Protein AF-A0A382T9I2-F1 (afdb_monomer_lite)

Structure (mmCIF, N/CA/C/O backbone):
data_AF-A0A382T9I2-F1
#
_entry.id   AF-A0A382T9I2-F1
#
loop_
_atom_site.group_PDB
_atom_site.id
_atom_site.type_symbol
_atom_site.label_atom_id
_atom_site.label_alt_id
_atom_site.label_comp_id
_atom_site.label_asym_id
_atom_site.label_entity_id
_atom_site.label_seq_id
_atom_site.pdbx_PDB_ins_code
_atom_site.Cartn_x
_atom_site.Cartn_y
_atom_site.Cartn_z
_atom_site.occupancy
_atom_site.B_iso_or_equiv
_atom_site.auth_seq_id
_atom_site.auth_comp_id
_atom_site.auth_asym_id
_atom_site.auth_atom_id
_atom_site.pdbx_PDB_model_num
ATOM 1 N N . LEU A 1 1 ? 2.209 15.299 6.170 1.00 64.44 1 LEU A N 1
ATOM 2 C CA . LEU A 1 1 ? 3.623 15.073 6.552 1.00 64.44 1 LEU A CA 1
ATOM 3 C C . LEU A 1 1 ? 4.087 13.671 6.200 1.00 64.44 1 LEU A C 1
ATOM 5 O O . LEU A 1 1 ? 4.893 13.567 5.295 1.00 64.44 1 LEU A O 1
ATOM 9 N N . LEU A 1 2 ? 3.542 12.613 6.813 1.00 75.31 2 LEU A N 1
ATOM 10 C CA . LEU A 1 2 ? 3.974 11.236 6.525 1.00 75.31 2 LEU A CA 1
ATOM 11 C C . LEU A 1 2 ? 3.851 10.853 5.037 1.00 75.31 2 LEU A C 1
ATOM 13 O O . LEU A 1 2 ? 4.820 10.385 4.466 1.00 75.31 2 LEU A O 1
ATOM 17 N N . ILE A 1 3 ? 2.720 11.135 4.377 1.00 75.12 3 ILE A N 1
ATOM 18 C CA . ILE A 1 3 ? 2.551 10.840 2.935 1.00 75.12 3 ILE A CA 1
ATOM 19 C C . ILE A 1 3 ? 3.600 11.571 2.080 1.00 75.12 3 ILE A C 1
ATOM 21 O O . ILE A 1 3 ? 4.273 10.955 1.265 1.00 75.12 3 ILE A O 1
ATOM 25 N N . ILE A 1 4 ? 3.781 12.873 2.326 1.00 71.69 4 ILE A N 1
ATOM 26 C CA . ILE A 1 4 ? 4.745 13.724 1.606 1.00 71.69 4 ILE A CA 1
ATOM 27 C C . ILE A 1 4 ? 6.184 13.247 1.842 1.00 71.69 4 ILE A C 1
ATOM 29 O O . ILE A 1 4 ? 7.013 13.315 0.943 1.00 71.69 4 ILE A O 1
ATOM 33 N N . GLY A 1 5 ? 6.476 12.760 3.052 1.00 70.31 5 GLY A N 1
ATOM 34 C CA . GLY A 1 5 ? 7.813 12.335 3.438 1.00 70.31 5 GLY A CA 1
ATOM 35 C C . GLY A 1 5 ? 8.167 10.888 3.076 1.00 70.31 5 GLY A C 1
ATOM 36 O O . GLY A 1 5 ? 9.260 10.414 3.387 1.00 70.31 5 GLY A O 1
ATOM 37 N N . SER A 1 6 ? 7.238 10.157 2.464 1.00 74.75 6 SER A N 1
ATOM 38 C CA . SER A 1 6 ? 7.445 8.768 2.076 1.00 74.75 6 SER A CA 1
ATOM 39 C C . SER A 1 6 ? 8.366 8.669 0.872 1.00 74.75 6 SER A C 1
ATOM 41 O O . SER A 1 6 ? 8.123 9.294 -0.161 1.00 74.75 6 SER A O 1
ATOM 43 N N . TYR A 1 7 ? 9.382 7.811 0.972 1.00 74.94 7 TYR A N 1
ATOM 44 C CA . TYR A 1 7 ? 10.222 7.488 -0.175 1.00 74.94 7 TYR A CA 1
ATOM 45 C C . TYR A 1 7 ? 9.395 6.854 -1.289 1.00 74.94 7 TYR A C 1
ATOM 47 O O . TYR A 1 7 ? 9.501 7.260 -2.440 1.00 74.94 7 TYR A O 1
ATOM 55 N N . HIS A 1 8 ? 8.565 5.871 -0.945 1.00 72.44 8 HIS A N 1
ATOM 56 C CA . HIS A 1 8 ? 7.824 5.107 -1.936 1.00 72.44 8 HIS A CA 1
ATOM 57 C C . HIS A 1 8 ? 6.754 5.927 -2.630 1.00 72.44 8 HIS A C 1
ATOM 59 O O . HIS A 1 8 ? 6.651 5.834 -3.849 1.00 72.44 8 HIS A O 1
ATOM 65 N N . HIS A 1 9 ? 6.027 6.758 -1.885 1.00 71.56 9 HIS A N 1
ATOM 66 C CA . HIS A 1 9 ? 5.025 7.626 -2.488 1.00 71.56 9 HIS A CA 1
ATOM 67 C C . HIS A 1 9 ? 5.678 8.558 -3.511 1.00 71.56 9 HIS A C 1
ATOM 69 O O . HIS A 1 9 ? 5.205 8.676 -4.632 1.00 71.56 9 HIS A O 1
ATOM 75 N N . LEU A 1 10 ? 6.809 9.172 -3.156 1.00 72.75 10 LEU A N 1
ATOM 76 C CA . LEU A 1 10 ? 7.435 10.182 -3.997 1.00 72.75 10 LEU A CA 1
ATOM 77 C C . LEU A 1 10 ? 8.228 9.578 -5.166 1.00 72.75 10 LEU A C 1
ATOM 79 O O . LEU A 1 10 ? 8.073 10.026 -6.296 1.00 72.75 10 LEU A O 1
ATOM 83 N N . HIS A 1 11 ? 9.009 8.524 -4.926 1.00 73.31 11 HIS A N 1
ATOM 84 C CA . HIS A 1 11 ? 9.768 7.827 -5.968 1.00 73.31 11 HIS A CA 1
ATOM 85 C C . HIS A 1 11 ? 8.843 7.169 -6.995 1.00 73.31 11 HIS A C 1
ATOM 87 O O . HIS A 1 11 ? 8.969 7.388 -8.195 1.00 73.31 11 HIS A O 1
ATOM 93 N N . TRP A 1 12 ? 7.866 6.382 -6.540 1.00 71.44 12 TRP A N 1
ATOM 94 C CA . TRP A 1 12 ? 7.012 5.638 -7.461 1.00 71.44 12 TRP A CA 1
ATOM 95 C C . TRP A 1 12 ? 5.929 6.498 -8.117 1.00 71.44 12 TRP A C 1
ATOM 97 O O . TRP A 1 12 ? 5.450 6.134 -9.193 1.00 71.44 12 TRP A O 1
ATOM 107 N N . ALA A 1 13 ? 5.555 7.639 -7.525 1.00 68.94 13 ALA A N 1
ATOM 108 C CA . ALA A 1 13 ? 4.744 8.635 -8.225 1.00 68.94 13 ALA A CA 1
ATOM 109 C C . ALA A 1 13 ? 5.510 9.281 -9.390 1.00 68.94 13 ALA A C 1
ATOM 111 O O . ALA A 1 13 ? 4.899 9.584 -10.412 1.00 68.94 13 ALA A O 1
ATOM 112 N N . GLN A 1 14 ? 6.830 9.458 -9.264 1.00 71.06 14 GLN A N 1
ATOM 113 C CA . GLN A 1 14 ? 7.675 10.035 -10.315 1.00 71.06 14 GLN A CA 1
ATOM 114 C C . GLN A 1 14 ? 7.962 9.059 -11.462 1.00 71.06 14 GLN A C 1
ATOM 116 O O . GLN A 1 14 ? 8.052 9.488 -12.608 1.00 71.06 14 GLN A O 1
ATOM 121 N N . ASP A 1 15 ? 8.028 7.754 -11.188 1.00 67.50 15 ASP A N 1
ATOM 122 C CA . ASP A 1 15 ? 8.333 6.736 -12.206 1.00 67.50 15 ASP A CA 1
ATOM 123 C C . ASP A 1 15 ? 7.220 6.528 -13.254 1.00 67.50 15 ASP A C 1
ATOM 125 O O . ASP A 1 15 ? 7.408 5.770 -14.204 1.00 67.50 15 ASP A O 1
ATOM 129 N N . GLY A 1 16 ? 6.040 7.143 -13.097 1.00 60.84 16 GLY A N 1
ATOM 130 C CA . GLY A 1 16 ? 4.956 7.085 -14.093 1.00 60.84 16 GLY A CA 1
ATOM 131 C C . GLY A 1 16 ? 4.315 5.702 -14.286 1.00 60.84 16 GLY A C 1
ATOM 132 O O . GLY A 1 16 ? 3.491 5.518 -15.175 1.00 60.84 16 GLY A O 1
ATOM 133 N N . ARG A 1 17 ? 4.644 4.717 -13.440 1.00 68.81 17 ARG A N 1
ATOM 134 C CA . ARG A 1 17 ? 4.214 3.307 -13.566 1.00 68.81 17 ARG A CA 1
ATOM 135 C C . ARG A 1 17 ? 2.888 2.975 -12.860 1.00 68.81 17 ARG A C 1
ATOM 137 O O . ARG A 1 17 ? 2.647 1.827 -12.509 1.00 68.81 17 ARG A O 1
ATOM 144 N N . GLY A 1 18 ? 2.039 3.971 -12.591 1.00 74.00 18 GLY A N 1
ATOM 145 C CA . GLY A 1 18 ? 0.698 3.754 -12.018 1.00 74.00 18 GLY A CA 1
ATOM 146 C C . GLY A 1 18 ? 0.647 3.396 -10.521 1.00 74.00 18 GLY A C 1
ATOM 147 O O . GLY A 1 18 ? -0.413 3.047 -9.998 1.00 74.00 18 GLY A O 1
ATOM 148 N N . TYR A 1 19 ? 1.758 3.505 -9.790 1.00 79.19 19 TYR A N 1
ATOM 149 C CA . TYR A 1 19 ? 1.808 3.172 -8.360 1.00 79.19 19 TYR A CA 1
ATOM 150 C C . TYR A 1 19 ? 1.050 4.167 -7.469 1.00 79.19 19 TYR A C 1
ATOM 152 O O . TYR A 1 19 ? 0.312 3.744 -6.584 1.00 79.19 19 TYR A O 1
ATOM 160 N N . GLY A 1 20 ? 1.138 5.474 -7.742 1.00 81.56 20 GLY A N 1
ATOM 161 C CA . GLY A 1 20 ? 0.317 6.468 -7.034 1.00 81.56 20 GLY A CA 1
ATOM 162 C C . GLY A 1 20 ? -1.185 6.246 -7.261 1.00 81.56 20 GLY A C 1
ATOM 163 O O . GLY A 1 20 ? -1.990 6.357 -6.336 1.00 81.56 20 GLY A O 1
ATOM 164 N N . LEU A 1 21 ? -1.558 5.828 -8.476 1.00 86.31 21 LEU A N 1
ATOM 165 C CA . LEU A 1 21 ? -2.928 5.425 -8.791 1.00 86.31 21 LEU A CA 1
ATOM 166 C C . LEU A 1 21 ? -3.330 4.158 -8.017 1.00 86.31 21 LEU A C 1
ATOM 168 O O . LEU A 1 21 ? -4.441 4.087 -7.507 1.00 86.31 21 LEU A O 1
ATOM 172 N N . THR A 1 22 ? -2.421 3.195 -7.852 1.00 89.88 22 THR A N 1
ATOM 173 C CA . THR A 1 22 ? -2.652 1.988 -7.038 1.00 89.88 22 THR A CA 1
ATOM 174 C C . THR A 1 22 ? -2.969 2.334 -5.579 1.00 89.88 22 THR A C 1
ATOM 176 O O . THR A 1 22 ? -3.932 1.809 -5.022 1.00 89.88 22 THR A O 1
ATOM 179 N N . GLU A 1 23 ? -2.225 3.251 -4.957 1.00 89.88 23 GLU A N 1
ATOM 180 C CA . GLU A 1 23 ? -2.514 3.707 -3.588 1.00 89.88 23 GLU A CA 1
ATOM 181 C C . GLU A 1 23 ? -3.899 4.368 -3.479 1.00 89.88 23 GLU A C 1
ATOM 183 O O . GLU A 1 23 ? -4.676 4.057 -2.569 1.00 89.88 23 GLU A O 1
ATOM 188 N N . LEU A 1 24 ? -4.237 5.244 -4.433 1.00 91.44 24 LEU A N 1
ATOM 189 C CA . LEU A 1 24 ? -5.536 5.916 -4.492 1.00 91.44 24 LEU A CA 1
ATOM 190 C C . LEU A 1 24 ? -6.685 4.917 -4.664 1.00 91.44 24 LEU A C 1
ATOM 192 O O . LEU A 1 24 ? -7.695 5.007 -3.963 1.00 91.44 24 LEU A O 1
ATOM 196 N N . LEU A 1 25 ? -6.549 3.962 -5.582 1.00 93.50 25 LEU A N 1
ATOM 197 C CA . LEU A 1 25 ? -7.582 2.966 -5.851 1.00 93.50 25 LEU A CA 1
ATOM 198 C C . LEU A 1 25 ? -7.751 1.991 -4.677 1.00 93.50 25 LEU A C 1
ATOM 200 O O . LEU A 1 25 ? -8.878 1.590 -4.388 1.00 93.50 25 LEU A O 1
ATOM 204 N N . ALA A 1 26 ? -6.680 1.668 -3.942 1.00 93.56 26 ALA A N 1
ATOM 205 C CA . ALA A 1 26 ? -6.755 0.868 -2.719 1.00 93.56 26 ALA A CA 1
ATOM 206 C C . ALA A 1 26 ? -7.558 1.585 -1.624 1.00 93.56 26 ALA A C 1
ATOM 208 O O . ALA A 1 26 ? -8.493 1.010 -1.057 1.00 93.56 26 ALA A O 1
ATOM 209 N N . LEU A 1 27 ? -7.270 2.870 -1.381 1.00 93.88 27 LEU A N 1
ATOM 210 C CA . LEU A 1 27 ? -8.063 3.713 -0.479 1.00 93.88 27 LEU A CA 1
ATOM 211 C C . LEU A 1 27 ? -9.524 3.816 -0.931 1.00 93.88 27 LEU A C 1
ATOM 213 O O . LEU A 1 27 ? -10.437 3.684 -0.116 1.00 93.88 27 LEU A O 1
ATOM 217 N N . THR A 1 28 ? -9.747 4.001 -2.232 1.00 94.56 28 THR A N 1
ATOM 218 C CA . THR A 1 28 ? -11.085 4.111 -2.830 1.00 94.56 28 THR A CA 1
ATOM 219 C C . THR A 1 28 ? -11.868 2.803 -2.712 1.00 94.56 28 THR A C 1
ATOM 221 O O . THR A 1 28 ? -13.064 2.836 -2.437 1.00 94.56 28 THR A O 1
ATOM 224 N N . SER A 1 29 ? -11.204 1.650 -2.813 1.00 92.88 29 SER A N 1
ATOM 225 C CA . SER A 1 29 ? -11.829 0.335 -2.611 1.00 92.88 29 SER A CA 1
ATOM 226 C C . SER A 1 29 ? -12.329 0.177 -1.177 1.00 92.88 29 SER A C 1
ATOM 228 O O . SER A 1 29 ? -13.467 -0.235 -0.946 1.00 92.88 29 SER A O 1
ATOM 230 N N . VAL A 1 30 ? -11.517 0.580 -0.194 1.00 93.44 30 VAL A N 1
ATOM 231 C CA . VAL A 1 30 ? -11.924 0.573 1.220 1.00 93.44 30 VAL A CA 1
ATOM 232 C C . VAL A 1 30 ? -13.019 1.604 1.496 1.00 93.44 30 VAL A C 1
ATOM 234 O O . VAL A 1 30 ? -13.941 1.306 2.251 1.00 93.44 30 VAL A O 1
ATOM 237 N N . LEU A 1 31 ? -12.997 2.768 0.842 1.00 92.81 31 LEU A N 1
ATOM 238 C CA . LEU A 1 31 ? -14.103 3.729 0.882 1.00 92.81 31 LEU A CA 1
ATOM 239 C C . LEU A 1 31 ? -15.397 3.143 0.289 1.00 92.81 31 LEU A C 1
ATOM 241 O O . LEU A 1 31 ? -16.481 3.350 0.829 1.00 92.81 31 LEU A O 1
ATOM 245 N N . GLY A 1 32 ? -15.300 2.382 -0.801 1.00 89.62 32 GLY A N 1
ATOM 246 C CA . GLY A 1 32 ? -16.429 1.652 -1.374 1.00 89.62 32 GLY A CA 1
ATOM 247 C C . GLY A 1 32 ? -17.050 0.699 -0.354 1.00 89.62 32 GLY A C 1
ATOM 248 O O . GLY A 1 32 ? -18.264 0.713 -0.160 1.00 89.62 32 GLY A O 1
ATOM 249 N N . ILE A 1 33 ? -16.214 -0.048 0.376 1.00 89.38 33 ILE A N 1
ATOM 250 C CA . ILE A 1 33 ? -16.645 -0.938 1.465 1.00 89.38 33 ILE A CA 1
ATOM 251 C C . ILE A 1 33 ? -17.320 -0.159 2.595 1.00 89.38 33 ILE A C 1
ATOM 253 O O . ILE A 1 33 ? -18.388 -0.560 3.056 1.00 89.38 33 ILE A O 1
ATOM 257 N N . THR A 1 34 ? -16.737 0.950 3.055 1.00 88.69 34 THR A N 1
ATOM 258 C CA . THR A 1 34 ? -17.340 1.724 4.149 1.00 88.69 34 THR A CA 1
ATOM 259 C C . THR A 1 34 ? -18.690 2.304 3.742 1.00 88.69 34 THR A C 1
ATOM 261 O O . THR A 1 34 ? -19.638 2.187 4.510 1.00 88.69 34 THR A O 1
ATOM 264 N N . LEU A 1 35 ? -18.832 2.825 2.520 1.00 88.25 35 LEU A N 1
ATOM 265 C CA . LEU A 1 35 ? -20.115 3.294 1.976 1.00 88.25 35 LEU A CA 1
ATOM 266 C C . LEU A 1 35 ? -21.144 2.169 1.822 1.00 88.25 35 LEU A C 1
ATOM 268 O O . LEU A 1 35 ? -22.344 2.383 2.011 1.00 88.25 35 LEU A O 1
ATOM 272 N N . LEU A 1 36 ? -20.676 0.974 1.469 1.00 85.00 36 LEU A N 1
ATOM 273 C CA . LEU A 1 36 ? -21.505 -0.213 1.321 1.00 85.00 36 LEU A CA 1
ATOM 274 C C . LEU A 1 36 ? -22.067 -0.680 2.673 1.00 85.00 36 LEU A C 1
ATOM 276 O O . L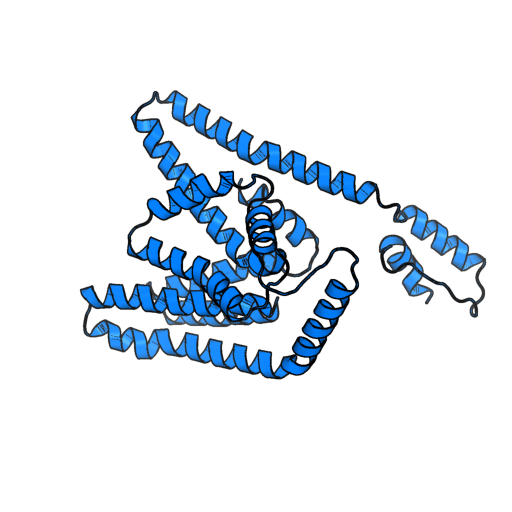EU A 1 36 ? -23.212 -1.128 2.737 1.00 85.00 36 LEU A O 1
ATOM 280 N N . LEU A 1 37 ? -21.301 -0.495 3.751 1.00 81.50 37 LEU A N 1
ATOM 281 C CA . LEU A 1 37 ? -21.732 -0.740 5.129 1.00 81.50 37 LEU A CA 1
ATOM 282 C C . LEU A 1 37 ? -22.558 0.427 5.717 1.00 81.50 37 LEU A C 1
ATOM 284 O O . LEU A 1 37 ? -23.471 0.185 6.503 1.00 81.50 37 LEU A O 1
ATOM 288 N N . ASP A 1 38 ? -22.308 1.675 5.309 1.00 80.19 38 ASP A N 1
ATOM 289 C CA . ASP A 1 38 ? -22.936 2.897 5.846 1.00 80.19 38 ASP A CA 1
ATOM 290 C C . ASP A 1 38 ? -24.220 3.311 5.096 1.00 80.19 38 ASP A C 1
ATOM 292 O O . ASP A 1 38 ? -24.385 4.440 4.627 1.00 80.19 38 ASP A O 1
ATOM 296 N N . LYS A 1 39 ? -25.143 2.357 4.916 1.00 73.06 39 LYS A N 1
ATOM 297 C CA . LYS A 1 39 ? -26.494 2.558 4.340 1.00 73.06 39 LYS A CA 1
ATOM 298 C C . LYS A 1 39 ? -26.548 3.223 2.945 1.00 73.06 39 LYS A C 1
ATOM 300 O O . LYS A 1 39 ? -27.641 3.538 2.472 1.00 73.06 39 LYS A O 1
ATOM 305 N N . LYS A 1 40 ? -25.425 3.350 2.221 1.00 80.75 40 LYS A N 1
ATOM 306 C CA . LYS A 1 40 ? -25.336 3.834 0.823 1.00 80.75 40 LYS A CA 1
ATOM 307 C C . LYS A 1 40 ? -24.844 2.731 -0.135 1.00 80.75 40 LYS A C 1
ATOM 309 O O . LYS A 1 40 ? -23.891 2.939 -0.890 1.00 80.75 40 LYS A O 1
ATOM 314 N N . PRO A 1 41 ? -25.524 1.570 -0.173 1.00 79.38 41 PRO A N 1
ATOM 315 C CA . PRO A 1 41 ? -25.018 0.351 -0.800 1.00 79.38 41 PRO A CA 1
ATOM 316 C C . PRO A 1 41 ? -24.773 0.487 -2.302 1.00 79.38 41 PRO A C 1
ATOM 318 O O . PRO A 1 41 ? -23.752 0.023 -2.782 1.00 79.38 41 PRO A O 1
ATOM 321 N N . ASN A 1 42 ? -25.651 1.172 -3.042 1.00 84.88 42 ASN A N 1
ATOM 322 C CA . ASN A 1 42 ? -25.509 1.290 -4.498 1.00 84.88 42 ASN A CA 1
ATOM 323 C C . ASN A 1 42 ? -24.279 2.129 -4.884 1.00 84.88 42 ASN A C 1
ATOM 325 O O . ASN A 1 42 ? -23.548 1.773 -5.803 1.00 84.88 42 ASN A O 1
ATOM 329 N N . LYS A 1 43 ? -24.022 3.225 -4.154 1.00 88.19 43 LYS A N 1
ATOM 330 C CA . LYS A 1 43 ? -22.828 4.056 -4.367 1.00 88.19 43 LYS A CA 1
ATOM 331 C C . LYS A 1 43 ? -21.567 3.300 -3.954 1.00 88.19 43 LYS A C 1
ATOM 333 O O . LYS A 1 43 ? -20.610 3.274 -4.716 1.00 88.19 43 LYS A O 1
ATOM 338 N N . GLY A 1 44 ? -21.593 2.649 -2.788 1.00 89.50 44 GLY A N 1
ATOM 339 C CA . GLY A 1 44 ? -20.475 1.836 -2.306 1.00 89.50 44 GLY A CA 1
ATOM 340 C C . GLY A 1 44 ? -20.125 0.685 -3.250 1.00 89.50 44 GLY A C 1
ATOM 341 O O . GLY A 1 44 ? -18.953 0.477 -3.542 1.00 89.50 44 GLY A O 1
ATOM 342 N N . ALA A 1 45 ? -21.136 0.005 -3.800 1.00 90.12 45 ALA A N 1
ATOM 343 C CA . ALA A 1 45 ? -20.978 -1.064 -4.780 1.00 90.12 45 ALA A CA 1
ATOM 344 C C . ALA A 1 45 ? -20.260 -0.584 -6.043 1.00 90.12 45 ALA A C 1
ATOM 346 O O . ALA A 1 45 ? -19.258 -1.176 -6.428 1.00 90.12 45 ALA A O 1
ATOM 347 N N . LEU A 1 46 ? -20.738 0.504 -6.658 1.00 92.50 46 LEU A N 1
ATOM 348 C CA . LEU A 1 46 ? -20.112 1.067 -7.857 1.00 92.50 46 LEU A CA 1
ATOM 349 C C . LEU A 1 46 ? -18.664 1.471 -7.581 1.00 92.50 46 LEU A C 1
ATOM 351 O O . LEU A 1 46 ? -17.767 1.073 -8.318 1.00 92.50 46 LEU A O 1
ATOM 355 N N . VAL A 1 47 ? -18.430 2.203 -6.488 1.00 94.31 47 VAL A N 1
ATOM 356 C CA . VAL A 1 47 ? -17.082 2.624 -6.090 1.00 94.31 47 VAL A CA 1
ATOM 357 C C . VAL A 1 47 ? -16.170 1.409 -5.914 1.00 94.31 47 VAL A C 1
ATOM 359 O O . VAL A 1 47 ? -15.071 1.408 -6.459 1.00 94.31 47 VAL A O 1
ATOM 362 N N . LEU A 1 48 ? -16.627 0.361 -5.221 1.00 94.00 48 LEU A N 1
ATOM 363 C CA . LEU A 1 48 ? -15.863 -0.868 -5.001 1.00 94.00 48 LEU A CA 1
ATOM 364 C C . LEU A 1 48 ? -15.562 -1.617 -6.305 1.00 94.00 48 LEU A C 1
ATOM 366 O O . LEU A 1 48 ? -14.424 -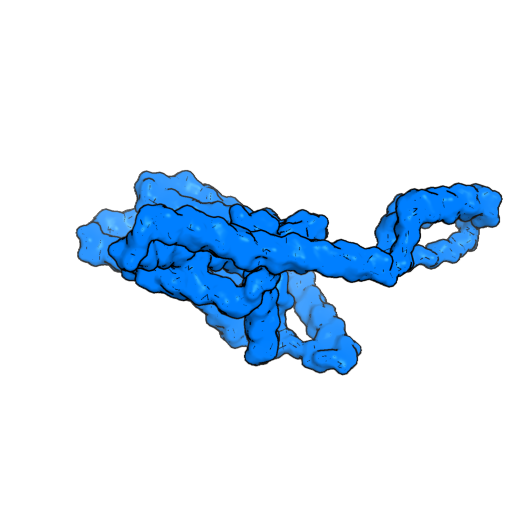2.023 -6.508 1.00 94.00 48 LEU A O 1
ATOM 370 N N . ILE A 1 49 ? -16.551 -1.794 -7.185 1.00 94.19 49 ILE A N 1
ATOM 371 C CA . ILE A 1 49 ? -16.371 -2.519 -8.450 1.00 94.19 49 ILE A CA 1
ATOM 372 C C . ILE A 1 49 ? -15.367 -1.784 -9.339 1.00 94.19 49 ILE A C 1
ATOM 374 O O . ILE A 1 49 ? -14.397 -2.388 -9.786 1.00 94.19 49 ILE A O 1
ATOM 378 N N . PHE A 1 50 ? -15.560 -0.480 -9.561 1.00 94.75 50 PHE A N 1
ATOM 379 C CA . PHE A 1 50 ? -14.679 0.292 -10.438 1.00 94.75 50 PHE A CA 1
ATOM 380 C C . PHE A 1 50 ? -13.267 0.408 -9.873 1.00 94.75 50 PHE 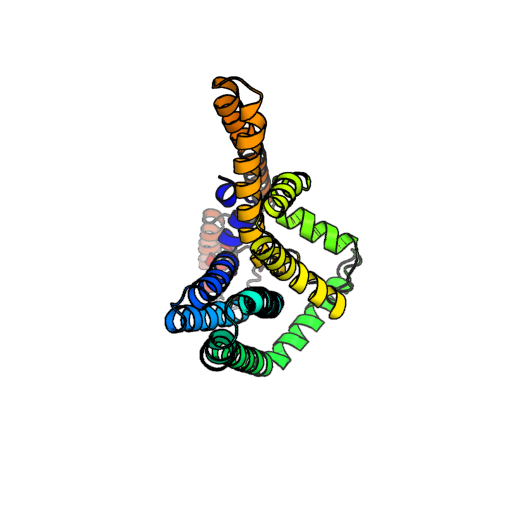A C 1
ATOM 382 O O . PHE A 1 50 ? -12.307 0.172 -10.600 1.00 94.75 50 PHE A O 1
ATOM 389 N N . SER A 1 51 ? -13.123 0.734 -8.586 1.00 95.50 51 SER A N 1
ATOM 390 C CA . SER A 1 51 ? -11.790 0.867 -7.989 1.00 95.50 51 SER A CA 1
ATOM 391 C C . SER A 1 51 ? -11.077 -0.475 -7.839 1.00 95.50 51 SER A C 1
ATOM 393 O O . SER A 1 51 ? -9.888 -0.561 -8.141 1.00 95.50 51 SER A O 1
ATOM 395 N N . GLY A 1 52 ? -11.799 -1.531 -7.457 1.00 93.75 52 GLY A N 1
ATOM 396 C CA . GLY A 1 52 ? -11.260 -2.880 -7.338 1.00 93.75 52 GLY A CA 1
ATOM 397 C C . GLY A 1 52 ? -10.828 -3.457 -8.682 1.00 93.75 52 GLY A C 1
ATOM 398 O O . GLY A 1 52 ? -9.745 -4.022 -8.786 1.00 93.75 52 GLY A O 1
ATOM 399 N N . PHE A 1 53 ? -11.631 -3.275 -9.732 1.00 94.88 53 PHE A N 1
ATOM 400 C CA . PHE A 1 53 ? -11.268 -3.745 -11.066 1.00 94.88 53 PHE A CA 1
ATOM 401 C C . PHE A 1 53 ? -10.115 -2.924 -11.651 1.00 94.88 53 PHE A C 1
ATOM 403 O O . PHE A 1 53 ? -9.145 -3.493 -12.151 1.00 94.88 53 PHE A O 1
ATOM 410 N N . ALA A 1 54 ? -10.154 -1.596 -11.503 1.00 94.00 54 ALA A N 1
ATOM 411 C CA . ALA A 1 54 ? -9.064 -0.726 -11.931 1.00 94.00 54 ALA A CA 1
ATOM 412 C C . ALA A 1 54 ? -7.736 -1.059 -11.229 1.00 94.00 54 ALA A C 1
ATOM 414 O O . ALA A 1 54 ? -6.698 -0.982 -11.875 1.00 94.00 54 ALA A O 1
ATOM 415 N N . LEU A 1 55 ? -7.745 -1.492 -9.958 1.00 92.12 55 LEU A N 1
ATOM 416 C CA . LEU A 1 55 ? -6.533 -1.973 -9.273 1.00 92.12 55 LEU A CA 1
ATOM 417 C C . LEU A 1 55 ? -5.866 -3.137 -10.008 1.00 92.12 55 LEU A C 1
ATOM 419 O O . LEU A 1 55 ? -4.639 -3.181 -10.083 1.00 92.12 55 LEU A O 1
ATOM 423 N N . CYS A 1 56 ? -6.654 -4.085 -10.518 1.00 91.19 56 CYS A N 1
ATOM 424 C CA . CYS A 1 56 ? -6.139 -5.227 -11.273 1.00 91.19 56 CYS A CA 1
ATOM 425 C C . CYS A 1 56 ? -5.630 -4.809 -12.659 1.00 91.19 56 CYS A C 1
ATOM 427 O O . CYS A 1 56 ? -4.642 -5.369 -13.133 1.00 91.19 56 CYS A O 1
ATOM 429 N N . LEU A 1 57 ? -6.273 -3.816 -13.283 1.00 90.31 57 LEU A N 1
ATOM 430 C CA . LEU A 1 57 ? -5.832 -3.253 -14.561 1.00 90.31 57 LEU A CA 1
ATOM 431 C C . LEU A 1 57 ? -4.513 -2.481 -14.429 1.00 90.31 57 LEU A C 1
ATOM 433 O O . LEU A 1 57 ? -3.670 -2.577 -15.314 1.00 90.31 57 LEU A O 1
ATOM 437 N N . THR A 1 58 ? -4.309 -1.729 -13.339 1.00 87.50 58 THR A N 1
ATOM 438 C CA . THR A 1 58 ? -3.049 -0.995 -13.132 1.00 87.50 58 THR A CA 1
ATOM 439 C C . THR A 1 58 ? -1.883 -1.936 -12.883 1.00 87.50 58 THR A C 1
ATOM 441 O O . THR A 1 58 ? -0.790 -1.712 -13.402 1.00 87.50 58 THR A O 1
ATOM 444 N N . LEU A 1 59 ? -2.096 -2.976 -12.077 1.00 86.31 59 LEU A N 1
ATOM 445 C CA . LEU A 1 59 ? -1.095 -4.001 -11.833 1.00 86.31 59 LEU A CA 1
ATOM 446 C C . LEU A 1 59 ? -1.784 -5.320 -11.449 1.00 86.31 59 LEU A C 1
ATOM 448 O O . LEU A 1 59 ? -2.399 -5.389 -10.381 1.00 86.31 59 LEU A O 1
ATOM 452 N N . PRO A 1 60 ? -1.626 -6.402 -12.234 1.00 86.88 60 PRO A N 1
ATOM 453 C CA . PRO A 1 60 ? -2.296 -7.673 -11.955 1.00 86.88 60 PRO A CA 1
ATOM 454 C C . PRO A 1 60 ? -2.028 -8.218 -10.543 1.00 86.88 60 PRO A C 1
ATOM 456 O O . PRO A 1 60 ? -2.933 -8.744 -9.896 1.00 86.88 60 PRO A O 1
ATOM 459 N N . SER A 1 61 ? -0.826 -8.020 -9.991 1.00 84.25 61 SER A N 1
ATOM 460 C CA . SER A 1 61 ? -0.484 -8.474 -8.633 1.00 84.25 61 SER A CA 1
ATOM 461 C C . SER A 1 61 ? -1.273 -7.782 -7.513 1.00 84.25 61 SER A C 1
ATOM 463 O O . SER A 1 61 ? -1.357 -8.324 -6.411 1.00 84.25 61 SER A O 1
ATOM 465 N N . ASN A 1 62 ? -1.899 -6.626 -7.770 1.00 88.69 62 ASN A N 1
ATOM 466 C CA . ASN A 1 62 ? -2.786 -5.963 -6.804 1.00 88.69 62 ASN A CA 1
ATOM 467 C C . ASN A 1 62 ? -4.020 -6.809 -6.476 1.00 88.69 62 ASN A C 1
ATOM 469 O O . ASN A 1 62 ? -4.684 -6.573 -5.470 1.00 88.69 62 ASN A O 1
ATOM 473 N N . THR A 1 63 ? -4.311 -7.829 -7.281 1.00 88.62 63 THR A N 1
ATOM 474 C CA . THR A 1 63 ? -5.406 -8.773 -7.042 1.00 88.62 63 THR A CA 1
ATOM 475 C C . THR A 1 63 ? -5.319 -9.434 -5.674 1.00 88.62 63 THR A C 1
ATOM 477 O O . THR A 1 63 ? -6.356 -9.719 -5.091 1.00 88.62 63 THR A O 1
ATOM 480 N N . TYR A 1 64 ? -4.123 -9.595 -5.094 1.00 88.00 64 TYR A N 1
ATOM 481 C CA . TYR A 1 64 ? -3.963 -10.124 -3.733 1.00 88.00 64 TYR A CA 1
ATOM 482 C C . TYR A 1 64 ? -4.636 -9.263 -2.651 1.00 88.00 64 TYR A C 1
ATOM 484 O O . TYR A 1 64 ? -4.960 -9.768 -1.576 1.00 88.00 64 TYR A O 1
ATOM 492 N N . PHE A 1 65 ? -4.900 -7.986 -2.932 1.00 90.50 65 PHE A N 1
ATOM 493 C CA . PHE A 1 65 ? -5.621 -7.082 -2.041 1.00 90.50 65 PHE A CA 1
ATOM 494 C C . PHE A 1 65 ? -7.134 -7.357 -1.998 1.00 90.50 65 PHE A C 1
ATOM 496 O O . PHE A 1 65 ? -7.750 -7.254 -0.935 1.00 90.50 65 PHE A O 1
ATOM 503 N N . LEU A 1 66 ? -7.744 -7.752 -3.124 1.00 91.50 66 LEU A N 1
ATOM 504 C CA . LEU A 1 66 ? -9.203 -7.891 -3.242 1.00 91.50 66 LEU A CA 1
ATOM 505 C C . LEU A 1 66 ? -9.802 -8.993 -2.346 1.00 91.50 66 LEU A C 1
ATOM 507 O O . LEU A 1 66 ? -10.821 -8.725 -1.702 1.00 91.50 66 LEU A O 1
ATOM 511 N N . PRO A 1 67 ? -9.192 -10.190 -2.205 1.00 89.88 67 PRO A N 1
ATOM 512 C CA . PRO A 1 67 ? -9.623 -11.170 -1.213 1.00 89.88 67 PRO A CA 1
ATOM 513 C C . PRO A 1 67 ? -9.585 -10.612 0.211 1.00 89.88 67 PRO A C 1
ATOM 515 O O . PRO A 1 67 ? -10.517 -10.842 0.977 1.00 89.88 67 PRO A O 1
ATOM 518 N N . GLY A 1 68 ? -8.563 -9.819 0.554 1.00 90.12 68 GLY A N 1
ATOM 519 C CA . GLY A 1 68 ? -8.470 -9.151 1.855 1.00 90.12 68 GLY A CA 1
ATOM 520 C C . GLY A 1 68 ? -9.644 -8.205 2.097 1.00 90.12 68 GLY A C 1
ATOM 521 O O . GLY A 1 68 ? -10.288 -8.273 3.143 1.00 90.12 68 GLY A O 1
ATOM 522 N N . CYS A 1 69 ? -9.988 -7.390 1.099 1.00 90.06 69 CYS A N 1
ATOM 523 C CA . CYS A 1 69 ? -11.177 -6.538 1.101 1.00 90.06 69 CYS A CA 1
ATOM 524 C C . CYS A 1 69 ? -12.480 -7.333 1.298 1.00 90.06 69 CYS A C 1
ATOM 526 O O . CYS A 1 69 ? -13.302 -6.972 2.147 1.00 90.06 69 CYS A O 1
ATOM 528 N N . GLY A 1 70 ? -12.664 -8.422 0.548 1.00 90.81 70 GLY A N 1
ATOM 529 C CA . GLY A 1 70 ? -13.842 -9.285 0.645 1.00 90.81 70 GLY A CA 1
ATOM 530 C C . GLY A 1 70 ? -13.978 -9.927 2.023 1.00 90.81 70 GLY A C 1
ATOM 531 O O . GLY A 1 70 ? -14.979 -9.716 2.711 1.00 90.81 70 GLY A O 1
ATOM 532 N N . ILE A 1 71 ? -12.948 -10.652 2.468 1.00 91.25 71 ILE A N 1
ATOM 533 C CA . ILE A 1 71 ? -12.938 -11.357 3.758 1.00 91.25 71 ILE A CA 1
ATOM 534 C C . ILE A 1 71 ? -13.137 -10.365 4.909 1.00 91.25 71 ILE A C 1
ATOM 536 O O . ILE A 1 71 ? -13.960 -10.611 5.793 1.00 91.25 71 ILE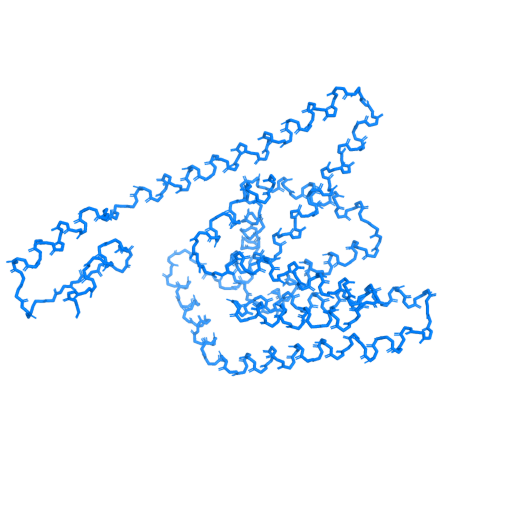 A O 1
ATOM 540 N N . ALA A 1 72 ? -12.452 -9.216 4.890 1.00 90.62 72 ALA A N 1
ATOM 541 C CA . ALA A 1 72 ? -12.593 -8.205 5.936 1.00 90.62 72 ALA A CA 1
ATOM 542 C C . ALA A 1 72 ? -14.032 -7.675 6.010 1.00 90.62 72 ALA A C 1
ATOM 544 O O . ALA A 1 72 ? -14.586 -7.544 7.105 1.00 90.62 72 ALA A O 1
ATOM 545 N N . THR A 1 73 ? -14.667 -7.444 4.858 1.00 88.12 73 THR A N 1
ATOM 546 C CA . THR A 1 73 ? -16.066 -7.003 4.781 1.00 88.12 73 THR A CA 1
ATOM 547 C C . THR A 1 73 ? -17.013 -8.055 5.348 1.00 88.12 73 THR A C 1
ATOM 549 O O . THR A 1 73 ? -17.830 -7.730 6.209 1.00 88.12 73 THR A O 1
ATOM 552 N N . PHE A 1 74 ? -16.876 -9.324 4.948 1.00 87.56 74 PHE A N 1
ATOM 553 C CA . PHE A 1 74 ? -17.714 -10.409 5.469 1.00 87.56 74 PHE A CA 1
ATOM 554 C C . PHE A 1 74 ? -17.541 -10.614 6.977 1.00 87.56 74 PHE A C 1
ATOM 556 O O . PHE A 1 74 ? -18.530 -10.832 7.676 1.00 87.56 74 PHE A O 1
ATOM 563 N N . VAL A 1 75 ? -16.323 -10.492 7.511 1.00 87.25 75 VAL A N 1
ATOM 564 C CA . VAL A 1 75 ? -16.070 -10.625 8.955 1.00 87.25 75 VAL A CA 1
ATOM 565 C C . VAL A 1 75 ? -16.657 -9.455 9.748 1.00 87.25 75 VAL A C 1
ATOM 567 O O . VAL A 1 75 ? -17.245 -9.672 10.812 1.00 87.25 75 VAL A O 1
ATOM 570 N N . VAL A 1 76 ? -16.527 -8.220 9.254 1.00 84.31 76 VAL A N 1
ATOM 571 C CA . VAL A 1 76 ? -17.168 -7.045 9.871 1.00 84.31 76 VAL A CA 1
ATOM 572 C C . VAL A 1 76 ? -18.682 -7.214 9.873 1.00 84.31 76 VAL A C 1
ATOM 574 O O . VAL A 1 76 ? -19.325 -7.040 10.907 1.00 84.31 76 VAL A O 1
ATOM 577 N N . LEU A 1 77 ? -19.237 -7.633 8.741 1.00 80.44 77 LEU A N 1
ATOM 578 C CA . LEU A 1 77 ? -20.657 -7.876 8.568 1.00 80.44 77 LEU A CA 1
ATOM 579 C C . LEU A 1 77 ? -21.148 -8.972 9.523 1.00 80.44 77 LEU A C 1
ATOM 581 O O . LEU A 1 77 ? -22.073 -8.737 10.295 1.00 80.44 77 LEU A O 1
ATOM 585 N N . TRP A 1 78 ? -20.479 -10.126 9.587 1.00 80.31 78 TRP A N 1
ATOM 586 C CA . TRP A 1 78 ? -20.805 -11.205 10.529 1.00 80.31 78 TRP A CA 1
ATOM 587 C C . TRP A 1 78 ? -20.856 -10.732 11.988 1.00 80.31 78 TRP A C 1
ATOM 589 O O . TRP A 1 78 ? -21.688 -11.192 12.769 1.00 80.31 78 TRP A O 1
ATOM 599 N N . ARG A 1 79 ? -20.008 -9.774 12.371 1.00 76.25 79 ARG A N 1
ATOM 600 C CA . ARG A 1 79 ? -20.048 -9.174 13.712 1.00 76.25 79 ARG A CA 1
ATOM 601 C C . ARG A 1 79 ? -21.244 -8.246 13.918 1.00 76.25 79 ARG A C 1
ATOM 603 O O . ARG A 1 79 ? -21.784 -8.242 15.019 1.00 76.25 79 ARG A O 1
ATOM 610 N N . LEU A 1 80 ? -21.683 -7.528 12.883 1.00 70.44 80 LEU A N 1
ATOM 611 C CA . LEU A 1 80 ? -22.904 -6.707 12.893 1.00 70.44 80 LEU A CA 1
ATOM 612 C C . LEU A 1 80 ? -24.189 -7.560 12.918 1.00 70.44 80 LEU A C 1
ATOM 614 O O . LEU A 1 80 ? -25.194 -7.152 13.494 1.00 70.44 80 LEU A O 1
ATOM 618 N N . LYS A 1 81 ? -24.160 -8.790 12.380 1.00 66.75 81 LYS A N 1
ATOM 619 C CA . LYS A 1 81 ? -25.270 -9.763 12.494 1.00 66.75 81 LYS A CA 1
ATOM 620 C C . LYS A 1 81 ? -25.705 -9.986 13.939 1.00 66.75 81 LYS A C 1
ATOM 622 O O . LYS A 1 81 ? -26.891 -10.151 14.211 1.00 66.75 81 LYS A O 1
ATOM 627 N N . LYS A 1 82 ? -24.734 -9.999 14.858 1.00 60.22 82 LYS A N 1
ATOM 628 C CA . LYS A 1 82 ? -24.949 -10.277 16.282 1.00 60.22 82 LYS A CA 1
ATOM 629 C C . LYS A 1 82 ? -25.843 -9.226 16.960 1.00 60.22 82 LYS A C 1
ATOM 631 O O . LYS A 1 82 ? -26.358 -9.498 18.036 1.00 60.22 82 LYS A O 1
ATOM 636 N N . THR A 1 83 ? -26.039 -8.068 16.327 1.00 60.41 83 THR A N 1
ATOM 637 C CA . THR A 1 83 ? -26.869 -6.963 16.822 1.00 60.41 83 THR A CA 1
ATOM 638 C C . THR A 1 83 ? -28.177 -6.752 16.042 1.00 60.41 83 THR A C 1
ATOM 640 O O . THR A 1 83 ? -29.116 -6.240 16.635 1.00 60.41 83 THR A O 1
ATOM 643 N N . GLU A 1 84 ? -28.290 -7.157 14.762 1.00 59.78 84 GLU A N 1
ATOM 644 C CA . GLU A 1 84 ? -29.441 -6.792 13.888 1.00 59.78 84 GLU A CA 1
ATOM 645 C C . GLU A 1 84 ? -30.085 -7.956 13.076 1.00 59.78 84 GLU A C 1
ATOM 647 O O . GLU A 1 84 ? -30.867 -7.733 12.148 1.00 59.78 84 GLU A O 1
ATOM 652 N N . GLY A 1 85 ? -29.788 -9.216 13.424 1.00 61.94 85 GLY A N 1
ATOM 653 C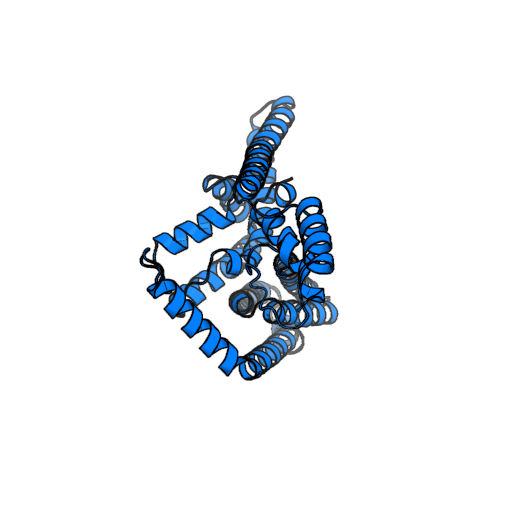 CA . GLY A 1 85 ? -30.583 -10.428 13.135 1.00 61.94 85 GLY A CA 1
ATOM 654 C C . GLY A 1 85 ? -31.174 -10.611 11.714 1.00 61.94 85 GLY A C 1
ATOM 655 O O . GLY A 1 85 ? -30.497 -11.176 10.854 1.00 61.94 85 GLY A O 1
ATOM 656 N N . PRO A 1 86 ? -32.450 -10.258 11.456 1.00 60.47 86 PRO A N 1
ATOM 657 C CA . PRO A 1 86 ? -33.136 -10.544 10.186 1.00 60.47 86 PRO A CA 1
ATOM 658 C C . PRO A 1 86 ? -32.822 -9.563 9.038 1.00 60.47 86 PRO A C 1
ATOM 660 O O . PRO A 1 86 ? -32.756 -9.981 7.882 1.00 60.47 86 PRO A O 1
ATOM 663 N N . VAL A 1 87 ? -32.554 -8.281 9.324 1.00 62.19 87 VAL A N 1
ATOM 664 C CA . VAL A 1 87 ? -32.200 -7.267 8.298 1.00 62.19 87 VAL A CA 1
ATOM 665 C C . VAL A 1 87 ? -30.844 -7.585 7.653 1.00 62.19 87 VAL A C 1
ATOM 667 O O . VAL A 1 87 ? -30.600 -7.296 6.479 1.00 62.19 87 VAL A O 1
ATOM 670 N N . PHE A 1 88 ? -29.990 -8.275 8.408 1.00 62.44 88 PHE A N 1
ATOM 671 C CA . PHE A 1 88 ? -28.670 -8.740 8.010 1.00 62.44 88 PHE A CA 1
ATOM 672 C C . PHE A 1 88 ? -28.666 -9.592 6.735 1.00 62.44 88 PHE A C 1
ATOM 674 O O . PHE A 1 88 ? -27.905 -9.311 5.812 1.00 62.44 88 PHE A O 1
ATOM 681 N N . TRP A 1 89 ? -29.499 -10.635 6.669 1.00 62.66 89 TRP A N 1
ATOM 682 C CA . TRP A 1 89 ? -29.481 -11.586 5.551 1.00 62.66 89 TRP A CA 1
ATOM 683 C C . TRP A 1 89 ? -29.994 -10.957 4.256 1.00 62.66 89 TRP A C 1
ATOM 685 O O . TRP A 1 89 ? -29.456 -11.221 3.179 1.00 62.66 89 TRP A O 1
ATOM 695 N N . PHE A 1 90 ? -30.974 -10.059 4.370 1.00 65.19 90 PHE A N 1
ATOM 696 C CA . PHE A 1 90 ? -31.474 -9.279 3.245 1.00 65.19 90 PHE A CA 1
ATOM 697 C C . PHE A 1 90 ? -30.409 -8.314 2.702 1.00 65.19 90 PHE A C 1
ATOM 699 O O . PHE A 1 90 ? -30.198 -8.243 1.489 1.00 65.19 90 PHE A O 1
ATOM 706 N N . LEU A 1 91 ? -29.700 -7.602 3.586 1.00 65.88 91 LEU A N 1
ATOM 707 C CA . LEU A 1 91 ? -28.628 -6.679 3.205 1.00 65.88 91 LEU A CA 1
ATOM 708 C C . LEU A 1 91 ? -27.430 -7.426 2.589 1.00 65.88 91 LEU A C 1
ATOM 710 O O . LEU A 1 91 ? -26.922 -7.023 1.543 1.00 65.88 91 LEU A O 1
ATOM 714 N N . LEU A 1 92 ? -27.033 -8.548 3.196 1.00 68.94 92 LEU A N 1
ATOM 715 C CA . LEU A 1 92 ? -25.953 -9.421 2.739 1.00 68.94 92 LEU A CA 1
ATOM 716 C C . LEU A 1 92 ? -26.220 -9.954 1.325 1.00 68.94 92 LEU A C 1
ATOM 718 O O . LEU A 1 92 ? -25.405 -9.744 0.427 1.00 68.94 92 LEU A O 1
ATOM 722 N N . GLY A 1 93 ? -27.369 -10.604 1.120 1.00 66.69 93 GLY A N 1
ATOM 723 C CA . GLY A 1 93 ? -27.690 -11.290 -0.131 1.00 66.69 93 GLY A CA 1
ATOM 724 C C . GLY A 1 93 ? -27.989 -10.346 -1.295 1.00 66.69 93 GLY A C 1
ATOM 725 O O . GLY A 1 93 ? -27.513 -10.582 -2.401 1.00 66.69 93 GLY A O 1
ATOM 726 N N . LYS A 1 94 ? -28.736 -9.255 -1.069 1.00 72.69 94 LYS A N 1
ATOM 727 C CA . LYS A 1 94 ? -29.130 -8.352 -2.166 1.00 72.69 94 LYS A CA 1
ATOM 728 C C . LYS A 1 94 ? -28.138 -7.236 -2.462 1.00 72.69 94 LYS A C 1
ATOM 730 O O . LYS A 1 94 ? -28.152 -6.728 -3.577 1.00 72.69 94 LYS A O 1
ATOM 735 N N . LYS A 1 95 ? -27.340 -6.792 -1.485 1.00 78.19 95 LYS A N 1
ATOM 736 C CA . LYS A 1 95 ? -26.578 -5.537 -1.628 1.00 78.19 95 LYS A CA 1
ATOM 737 C C . LYS A 1 95 ? -25.070 -5.683 -1.496 1.00 78.19 95 LYS A C 1
ATOM 739 O O . LYS A 1 95 ? -24.353 -4.862 -2.054 1.00 78.19 95 LYS A O 1
ATOM 744 N N . ILE A 1 96 ? -24.596 -6.701 -0.782 1.00 81.62 96 ILE A N 1
ATOM 745 C CA . ILE A 1 96 ? -23.167 -6.874 -0.487 1.00 81.62 96 ILE A CA 1
ATOM 746 C C . ILE A 1 96 ? -22.559 -7.984 -1.337 1.00 81.62 96 ILE A C 1
ATOM 748 O O . ILE A 1 96 ? -21.499 -7.788 -1.920 1.00 81.62 96 ILE A O 1
ATOM 752 N N . LEU A 1 97 ? -23.238 -9.124 -1.461 1.00 85.62 97 LEU A N 1
ATOM 753 C CA . LEU A 1 97 ? -22.750 -10.253 -2.249 1.00 85.62 97 LEU A CA 1
ATOM 754 C C . LEU A 1 97 ? -22.628 -9.945 -3.759 1.00 85.62 97 LEU A C 1
ATOM 756 O O . LEU A 1 97 ? -21.579 -10.264 -4.323 1.00 85.62 97 LEU A O 1
ATOM 760 N N . PRO A 1 98 ? -23.606 -9.291 -4.427 1.00 88.25 98 PRO A N 1
ATOM 761 C CA . PRO A 1 98 ? -23.530 -9.084 -5.875 1.00 88.25 98 PRO A CA 1
ATOM 762 C C . PRO A 1 98 ? -22.330 -8.237 -6.337 1.00 88.25 98 PRO A C 1
ATOM 764 O O . PRO A 1 98 ? -21.688 -8.640 -7.303 1.00 88.25 98 PRO A O 1
ATOM 767 N N . PRO A 1 99 ? -21.951 -7.128 -5.663 1.00 88.38 99 PRO A N 1
ATOM 768 C CA . PRO A 1 99 ? -20.756 -6.366 -6.031 1.00 88.38 99 PRO A CA 1
ATOM 769 C C . PRO A 1 99 ? -19.456 -7.172 -5.974 1.00 88.38 99 PRO A C 1
ATOM 771 O O . PRO A 1 99 ? -18.628 -7.043 -6.871 1.00 88.38 99 PRO A O 1
ATOM 774 N N . PHE A 1 100 ? -19.281 -8.028 -4.961 1.00 90.56 100 PHE A N 1
ATOM 775 C CA . PHE A 1 100 ? -18.095 -8.885 -4.863 1.00 90.56 100 PHE A CA 1
ATOM 776 C C . PHE A 1 100 ? -18.093 -9.998 -5.914 1.00 90.56 100 PHE A C 1
ATOM 778 O O . PHE A 1 100 ? -17.036 -10.293 -6.464 1.00 90.56 100 PHE A O 1
ATOM 785 N N . LEU A 1 101 ? -19.253 -10.591 -6.222 1.00 92.00 101 LEU A N 1
ATOM 786 C CA . LEU A 1 101 ? -19.369 -11.584 -7.295 1.00 92.00 101 LEU A CA 1
ATOM 787 C C . LEU A 1 101 ? -19.077 -10.965 -8.663 1.00 92.00 101 LEU A C 1
ATOM 789 O O . LEU A 1 101 ? -18.309 -11.528 -9.435 1.00 92.00 101 LEU A O 1
ATOM 793 N N . LEU A 1 102 ? -19.639 -9.789 -8.946 1.00 93.25 102 LEU A N 1
ATOM 794 C CA . LEU A 1 102 ? -19.376 -9.081 -10.194 1.00 93.25 102 LEU A CA 1
ATOM 795 C C . LEU A 1 102 ? -17.896 -8.712 -10.315 1.00 93.25 102 LEU A C 1
ATOM 797 O O . LEU A 1 102 ? -17.295 -8.953 -11.357 1.00 93.25 102 LEU A O 1
ATOM 801 N N . LEU A 1 103 ? -17.294 -8.188 -9.244 1.00 94.31 103 LEU A N 1
ATOM 802 C CA . LEU A 1 103 ? -15.863 -7.897 -9.211 1.00 94.31 103 LEU A CA 1
ATOM 803 C C . LEU A 1 103 ? -15.028 -9.163 -9.454 1.00 94.31 103 LEU A C 1
ATOM 805 O O . LEU A 1 103 ? -14.103 -9.124 -10.253 1.00 94.31 103 LEU A O 1
ATOM 809 N N . MET A 1 104 ? -15.385 -10.293 -8.836 1.00 93.44 104 MET A N 1
ATOM 810 C CA . MET A 1 104 ? -14.714 -11.577 -9.059 1.00 93.44 104 MET A CA 1
ATOM 811 C C . MET A 1 104 ? -14.788 -12.016 -10.526 1.00 93.44 104 MET A C 1
ATOM 813 O O . MET A 1 104 ? -13.765 -12.402 -11.083 1.00 93.44 104 MET A O 1
ATOM 817 N N . VAL A 1 105 ? -15.963 -11.932 -11.158 1.00 95.44 105 VAL A N 1
ATOM 818 C CA . VAL A 1 105 ? -16.150 -12.294 -12.573 1.00 95.44 105 VAL A CA 1
ATOM 819 C C . VAL A 1 105 ? -15.337 -11.378 -13.487 1.00 95.44 105 VAL A C 1
ATOM 821 O O . VAL A 1 105 ? -14.658 -11.872 -14.382 1.00 95.44 105 VAL A O 1
ATOM 824 N N . LEU A 1 106 ? -15.355 -10.064 -13.246 1.00 95.38 106 LEU A N 1
ATOM 825 C CA . LEU A 1 106 ? -14.568 -9.101 -14.022 1.00 95.38 106 LEU A CA 1
ATOM 826 C C . LEU A 1 106 ? -13.068 -9.368 -13.886 1.00 95.38 106 LEU A C 1
ATOM 828 O O . LEU A 1 106 ? -12.362 -9.451 -14.888 1.00 95.38 106 LEU A O 1
ATOM 832 N N . THR A 1 107 ? -12.583 -9.552 -12.657 1.00 93.69 107 THR A N 1
ATOM 833 C CA . THR A 1 107 ? -11.178 -9.861 -12.392 1.00 93.69 107 THR A CA 1
ATOM 834 C C . THR A 1 107 ? -10.779 -11.189 -13.037 1.00 93.69 107 THR A C 1
ATOM 836 O O . THR A 1 107 ? -9.771 -11.232 -13.733 1.00 93.69 107 THR A O 1
ATOM 839 N N . ALA A 1 108 ? -11.572 -12.253 -12.884 1.00 93.69 108 ALA A N 1
ATOM 840 C CA . ALA A 1 108 ? -11.295 -13.552 -13.500 1.00 93.69 108 ALA A CA 1
ATOM 841 C C . ALA A 1 108 ? -11.290 -13.481 -15.035 1.00 93.69 108 ALA A C 1
ATOM 843 O O . ALA A 1 108 ? -10.377 -14.011 -15.663 1.00 93.69 108 ALA A O 1
ATOM 844 N N . GLY A 1 109 ? -12.261 -12.783 -15.633 1.00 95.19 109 GLY A N 1
ATOM 845 C CA . GLY A 1 109 ? -12.319 -12.560 -17.078 1.00 95.19 109 GLY A CA 1
ATOM 846 C C . GLY A 1 109 ? -11.096 -11.804 -17.597 1.00 95.19 109 GLY A C 1
ATOM 847 O O . GLY A 1 109 ? -10.515 -12.200 -18.603 1.00 95.19 109 GLY A O 1
ATOM 848 N N . TYR A 1 110 ? -10.645 -10.778 -16.872 1.00 94.44 110 TYR A N 1
ATOM 849 C CA . TYR A 1 110 ? -9.407 -10.070 -17.196 1.00 94.44 110 TYR A CA 1
ATOM 850 C C . TYR A 1 110 ? -8.180 -10.985 -17.122 1.00 94.44 110 TYR A C 1
ATOM 852 O O . TYR A 1 110 ? -7.408 -11.031 -18.074 1.00 94.44 110 TYR A O 1
ATOM 860 N N . PHE A 1 111 ? -8.020 -11.761 -16.044 1.00 92.56 111 PHE A N 1
ATOM 861 C CA . PHE A 1 111 ? -6.901 -12.703 -15.924 1.00 92.56 111 PHE A CA 1
ATOM 862 C C . PHE A 1 111 ? -6.894 -13.767 -17.010 1.00 92.56 111 PHE A C 1
ATOM 864 O O . PHE A 1 111 ? -5.819 -14.144 -17.462 1.00 92.56 111 PHE A O 1
ATOM 871 N N . PHE A 1 112 ? -8.069 -14.229 -17.434 1.00 94.19 112 PHE A N 1
ATOM 872 C CA . PHE A 1 112 ? -8.183 -15.160 -18.547 1.00 94.19 112 PHE A CA 1
ATOM 873 C C . PHE A 1 112 ? -7.691 -14.531 -19.857 1.00 94.19 112 PHE A C 1
ATOM 875 O O . PHE A 1 112 ? -6.964 -15.176 -20.603 1.00 94.19 112 PHE A O 1
ATOM 882 N N . MET A 1 113 ? -8.012 -13.256 -20.105 1.00 93.94 113 MET A N 1
ATOM 883 C CA . MET A 1 113 ? -7.539 -12.532 -21.293 1.00 93.94 113 MET A CA 1
ATOM 884 C C . MET A 1 113 ? -6.021 -12.324 -21.316 1.00 93.94 113 MET A C 1
ATOM 886 O O . MET A 1 113 ? -5.430 -12.375 -22.387 1.00 93.94 113 MET A O 1
ATOM 890 N N . ILE A 1 114 ? -5.391 -12.088 -20.160 1.00 92.50 114 ILE A N 1
ATOM 891 C CA . ILE A 1 114 ? -3.944 -11.812 -20.066 1.00 92.50 114 ILE A CA 1
ATOM 892 C C . ILE A 1 114 ? -3.111 -13.033 -19.653 1.00 92.50 114 ILE A C 1
ATOM 894 O O . ILE A 1 114 ? -1.947 -12.882 -19.284 1.00 92.50 114 ILE A O 1
ATOM 898 N N . TYR A 1 115 ? -3.703 -14.228 -19.636 1.00 91.00 115 TYR A N 1
ATOM 899 C CA . TYR A 1 115 ? -3.091 -15.403 -19.018 1.00 91.00 115 TYR A CA 1
ATOM 900 C C . TYR A 1 115 ? -1.738 -15.754 -19.647 1.00 91.00 115 TYR A C 1
ATOM 902 O O . TYR A 1 115 ? -0.741 -15.863 -18.932 1.00 91.00 115 TYR A O 1
ATOM 910 N N . ASP A 1 116 ? -1.687 -15.856 -20.975 1.00 90.56 116 ASP A N 1
ATOM 911 C CA . ASP A 1 116 ? -0.474 -16.245 -21.700 1.00 90.56 116 ASP A CA 1
ATOM 912 C C . ASP A 1 116 ? 0.662 -15.232 -21.500 1.00 90.56 116 ASP A C 1
ATOM 914 O O . ASP A 1 116 ? 1.811 -15.606 -21.240 1.00 90.56 116 ASP A O 1
ATOM 918 N N . ASP A 1 117 ? 0.335 -13.938 -21.540 1.00 88.62 117 ASP A N 1
ATOM 919 C CA . ASP A 1 117 ? 1.293 -12.860 -21.285 1.00 88.62 117 ASP A CA 1
ATOM 920 C C . ASP A 1 117 ? 1.798 -12.879 -19.839 1.00 88.62 117 ASP A C 1
A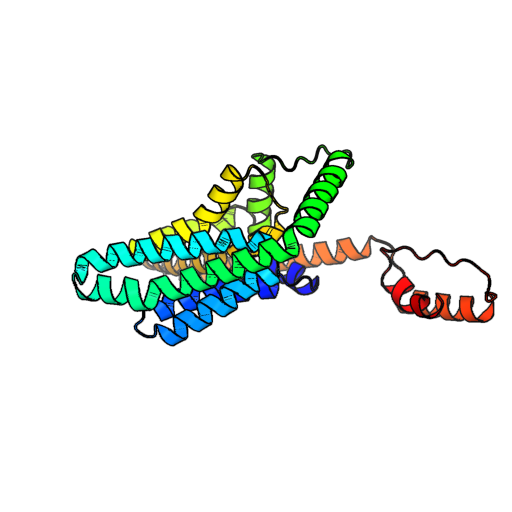TOM 922 O O . ASP A 1 117 ? 2.982 -12.641 -19.584 1.00 88.62 117 ASP A O 1
ATOM 926 N N . LEU A 1 118 ? 0.927 -13.203 -18.878 1.00 86.38 118 LEU A N 1
ATOM 927 C CA . LEU A 1 118 ? 1.295 -13.313 -17.471 1.00 86.38 118 LEU A CA 1
ATOM 928 C C . LEU A 1 118 ? 2.251 -14.489 -17.237 1.00 86.38 118 LEU A C 1
ATOM 930 O O . LEU A 1 118 ? 3.254 -14.324 -16.541 1.00 86.38 118 LEU A O 1
ATOM 934 N N . VAL A 1 119 ? 1.978 -15.651 -17.837 1.00 88.12 119 VAL A N 1
ATOM 935 C CA . VAL A 1 119 ? 2.853 -16.833 -17.769 1.00 88.12 119 VAL A CA 1
ATOM 936 C C . VAL A 1 119 ? 4.223 -16.506 -18.357 1.00 88.12 119 VAL A C 1
ATOM 938 O O . VAL A 1 119 ? 5.238 -16.693 -17.679 1.00 88.12 119 VAL A O 1
ATOM 941 N N . ARG A 1 120 ? 4.258 -15.921 -19.560 1.00 87.62 120 ARG A N 1
ATOM 942 C CA . ARG A 1 120 ? 5.504 -15.495 -20.211 1.00 87.62 120 ARG A CA 1
ATOM 943 C C . ARG A 1 120 ? 6.264 -14.474 -19.366 1.00 87.62 120 ARG A C 1
ATOM 945 O O . ARG A 1 120 ? 7.483 -14.578 -19.223 1.00 87.62 120 ARG A O 1
ATOM 952 N N . GLY A 1 121 ? 5.568 -13.505 -18.773 1.00 83.50 121 GLY A N 1
ATOM 953 C CA . GLY A 1 121 ? 6.169 -12.492 -17.907 1.00 83.50 121 GLY A CA 1
ATOM 954 C C . GLY A 1 121 ? 6.792 -13.087 -16.642 1.00 83.50 121 GLY A C 1
ATOM 955 O O . GLY A 1 121 ? 7.905 -12.715 -16.268 1.00 83.50 121 GLY A O 1
ATOM 956 N N . ILE A 1 122 ? 6.113 -14.046 -16.007 1.00 82.44 122 ILE A N 1
ATOM 957 C CA . ILE A 1 122 ? 6.621 -14.762 -14.830 1.00 82.44 122 ILE A CA 1
ATOM 958 C C . ILE A 1 122 ? 7.866 -15.577 -15.185 1.00 82.44 122 ILE A C 1
ATOM 960 O O . ILE A 1 122 ? 8.850 -15.532 -14.448 1.00 82.44 122 ILE A O 1
ATOM 964 N N . GLU A 1 123 ? 7.842 -16.313 -16.294 1.00 84.75 123 GLU A N 1
ATOM 965 C CA . GLU A 1 123 ? 8.973 -17.130 -16.741 1.00 84.75 123 GLU A CA 1
ATOM 966 C C . GLU A 1 123 ? 10.190 -16.269 -17.094 1.00 84.75 123 GLU A C 1
ATOM 968 O O . GLU A 1 123 ? 11.290 -16.511 -16.598 1.00 84.75 123 GLU A O 1
ATOM 973 N N . THR A 1 124 ? 9.976 -15.188 -17.847 1.00 81.69 124 THR A N 1
ATOM 974 C CA . THR A 1 124 ? 11.028 -14.214 -18.172 1.00 81.69 124 THR A CA 1
ATOM 975 C C . THR A 1 124 ? 11.649 -13.627 -16.905 1.00 81.69 124 THR A C 1
ATOM 977 O O . THR A 1 124 ? 12.870 -13.534 -16.791 1.00 81.69 124 THR A O 1
ATOM 980 N N . TYR A 1 125 ? 10.822 -13.270 -15.917 1.00 75.88 125 TYR A N 1
ATOM 981 C CA . TYR A 1 125 ? 11.303 -12.723 -14.651 1.00 75.88 125 TYR A CA 1
ATOM 982 C C . TYR A 1 125 ? 12.088 -13.747 -13.822 1.00 75.88 125 TYR A C 1
ATOM 984 O O . TYR A 1 125 ? 13.121 -13.402 -13.249 1.00 75.88 125 TYR A O 1
ATOM 992 N N . LYS A 1 126 ? 11.644 -15.009 -13.785 1.00 77.00 126 LYS A N 1
ATOM 993 C CA . LYS A 1 126 ? 12.393 -16.105 -13.150 1.00 77.00 126 LYS A CA 1
ATOM 994 C C . LYS A 1 126 ? 13.760 -16.291 -13.806 1.00 77.00 126 LYS A C 1
ATOM 996 O O . LYS A 1 126 ? 14.758 -16.370 -13.100 1.00 77.00 126 LYS A O 1
ATOM 1001 N N . ASN A 1 127 ? 13.815 -16.293 -15.136 1.00 79.25 127 ASN A N 1
ATOM 1002 C CA . ASN A 1 127 ? 15.066 -16.440 -15.879 1.00 79.25 127 ASN A CA 1
ATOM 1003 C C . ASN A 1 127 ? 16.024 -15.273 -15.615 1.00 79.25 127 ASN A C 1
ATOM 1005 O O . ASN A 1 127 ? 17.199 -15.506 -15.350 1.00 79.25 127 ASN A O 1
ATOM 1009 N N . PHE A 1 128 ? 15.514 -14.037 -15.589 1.00 72.81 128 PHE A N 1
ATOM 1010 C CA . PHE A 1 128 ? 16.299 -12.857 -15.218 1.00 72.81 128 PHE A CA 1
ATOM 1011 C C . PHE A 1 128 ? 16.891 -12.973 -13.806 1.00 72.81 128 PHE A C 1
ATOM 1013 O O . PHE A 1 128 ? 18.072 -12.704 -13.598 1.00 72.81 128 PHE A O 1
ATOM 1020 N N . LEU A 1 129 ? 16.084 -13.396 -12.830 1.00 70.44 129 LEU A N 1
ATOM 1021 C CA . LEU A 1 129 ? 16.532 -13.562 -11.447 1.00 70.44 129 LEU A CA 1
ATOM 1022 C C . LEU A 1 129 ? 17.573 -14.679 -11.286 1.00 70.44 129 LEU A C 1
ATOM 1024 O O . LEU A 1 129 ? 18.509 -14.515 -10.508 1.00 70.44 129 LEU A O 1
ATOM 1028 N N . ASN A 1 130 ? 17.433 -15.767 -12.047 1.00 69.31 130 ASN A N 1
ATOM 1029 C CA . ASN A 1 130 ? 18.383 -16.879 -12.060 1.00 69.31 130 ASN A CA 1
ATOM 1030 C C . ASN A 1 130 ? 19.714 -16.515 -12.746 1.00 69.31 130 ASN A C 1
ATOM 1032 O O . ASN A 1 130 ? 20.745 -17.085 -12.402 1.00 69.31 130 ASN A O 1
ATOM 1036 N N . GLN A 1 131 ? 19.695 -15.599 -13.722 1.00 65.88 131 GLN A N 1
ATOM 1037 C CA . GLN A 1 131 ? 20.887 -15.135 -14.445 1.00 65.88 131 GLN A CA 1
ATOM 1038 C C . GLN A 1 131 ? 21.650 -14.029 -13.713 1.00 65.88 131 GLN A C 1
ATOM 1040 O O . GLN A 1 131 ? 22.863 -13.916 -13.876 1.00 65.88 131 GLN A O 1
ATOM 1045 N N . ALA A 1 132 ? 20.968 -13.205 -12.914 1.00 57.88 132 ALA A N 1
ATOM 1046 C CA . ALA A 1 132 ? 21.644 -12.237 -12.066 1.00 57.88 132 ALA A CA 1
ATOM 1047 C C . ALA A 1 132 ? 22.504 -12.996 -11.040 1.00 57.88 132 ALA A C 1
ATOM 1049 O O . ALA A 1 132 ? 21.961 -13.717 -10.204 1.00 57.88 132 ALA A O 1
ATOM 1050 N N . GLU A 1 133 ? 23.828 -12.801 -11.072 1.00 45.66 133 GLU A N 1
ATOM 1051 C CA . GLU A 1 133 ? 24.871 -13.420 -10.215 1.00 45.66 133 GLU A CA 1
ATOM 1052 C C . GLU A 1 133 ? 24.639 -13.323 -8.683 1.00 45.66 133 GLU A C 1
ATOM 1054 O O . GLU A 1 133 ? 25.463 -13.762 -7.887 1.00 45.66 133 GLU A O 1
ATOM 1059 N N . PHE A 1 134 ? 23.503 -12.785 -8.240 1.00 46.91 134 PHE A N 1
ATOM 1060 C CA . PHE A 1 134 ? 23.111 -12.570 -6.849 1.00 46.91 134 PHE A CA 1
ATOM 1061 C C . PHE A 1 134 ? 22.025 -13.530 -6.328 1.00 46.91 134 PHE A C 1
ATOM 1063 O O . PHE A 1 134 ? 21.361 -13.212 -5.341 1.00 46.91 134 PHE A O 1
ATOM 1070 N N . GLY A 1 135 ? 21.823 -14.700 -6.947 1.00 48.72 135 GLY A N 1
ATOM 1071 C CA . GLY A 1 135 ? 20.988 -15.765 -6.364 1.00 48.72 135 GLY A CA 1
ATOM 1072 C C . GLY A 1 135 ? 19.536 -15.345 -6.100 1.00 48.72 135 GLY A C 1
ATOM 1073 O O . GLY A 1 135 ? 18.946 -15.713 -5.081 1.00 48.72 135 GLY A O 1
ATOM 1074 N N . GLY A 1 136 ? 18.965 -14.527 -6.987 1.00 53.94 136 GLY A N 1
ATOM 1075 C CA . GLY A 1 136 ? 17.574 -14.107 -6.892 1.00 53.94 136 GLY A CA 1
ATOM 1076 C C . GLY A 1 136 ? 16.652 -15.300 -7.127 1.00 53.94 136 GLY A C 1
ATOM 1077 O O . GLY A 1 136 ? 16.643 -15.877 -8.203 1.00 53.94 136 GLY A O 1
ATOM 1078 N N . SER A 1 137 ? 15.853 -15.673 -6.132 1.00 59.22 137 SER A N 1
ATOM 1079 C CA . SER A 1 137 ? 14.803 -16.684 -6.288 1.00 59.22 137 SER A CA 1
ATOM 1080 C C . SER A 1 137 ? 13.436 -16.020 -6.185 1.00 59.22 137 SER A C 1
ATOM 1082 O O . SER A 1 137 ? 13.253 -15.125 -5.370 1.00 59.22 137 SER A O 1
ATOM 1084 N N . THR A 1 138 ? 12.440 -16.453 -6.958 1.00 58.16 138 THR A N 1
ATOM 1085 C CA . THR A 1 138 ? 11.039 -16.059 -6.704 1.00 58.16 138 THR A CA 1
ATOM 1086 C C . THR A 1 138 ? 10.447 -16.765 -5.482 1.00 58.16 138 THR A C 1
ATOM 1088 O O . THR A 1 138 ? 9.302 -16.491 -5.116 1.00 58.16 138 THR A O 1
ATOM 1091 N N . ALA A 1 139 ? 11.195 -17.706 -4.892 1.00 65.81 139 ALA A N 1
ATOM 1092 C CA . ALA A 1 139 ? 10.782 -18.432 -3.707 1.00 65.81 139 ALA A CA 1
ATOM 1093 C C . ALA A 1 139 ? 10.637 -17.483 -2.523 1.00 65.81 139 ALA A C 1
ATOM 1095 O O . ALA A 1 139 ? 11.475 -16.617 -2.267 1.00 65.81 139 ALA A O 1
ATOM 1096 N N . VAL A 1 140 ? 9.570 -17.710 -1.769 1.00 68.38 140 VAL A N 1
ATOM 1097 C CA . VAL A 1 140 ? 9.271 -16.962 -0.558 1.00 68.38 140 VAL A CA 1
ATOM 1098 C C . VAL A 1 140 ? 10.386 -17.194 0.465 1.00 68.38 140 VAL A C 1
ATOM 1100 O O . VAL A 1 140 ? 10.505 -18.272 1.042 1.00 68.38 140 VAL A O 1
ATOM 1103 N N . THR A 1 141 ? 11.207 -16.171 0.694 1.00 77.81 141 THR A N 1
ATOM 1104 C CA . THR A 1 141 ? 12.313 -16.199 1.660 1.00 77.81 141 THR A CA 1
ATOM 1105 C C . THR A 1 141 ? 12.131 -15.119 2.721 1.00 77.81 141 THR A C 1
ATOM 1107 O O . THR A 1 141 ? 11.561 -14.053 2.476 1.00 77.81 141 THR A O 1
ATOM 1110 N N . LEU A 1 142 ? 12.639 -15.378 3.931 1.00 78.38 142 LEU A N 1
ATOM 1111 C CA . LEU A 1 142 ? 12.562 -14.419 5.037 1.00 78.38 142 LEU A CA 1
ATOM 1112 C C . LEU A 1 142 ? 13.304 -13.110 4.712 1.00 78.38 142 LEU A C 1
ATOM 1114 O O . LEU A 1 142 ? 12.851 -12.031 5.090 1.00 78.38 142 LEU A O 1
ATOM 1118 N N . SER A 1 143 ? 14.412 -13.200 3.971 1.00 79.12 143 SER A N 1
ATOM 1119 C CA . SER A 1 143 ? 15.182 -12.045 3.501 1.00 79.12 143 SER A CA 1
ATOM 1120 C C . SER A 1 143 ? 14.359 -11.140 2.584 1.00 79.12 143 SER A C 1
ATOM 1122 O O . SER A 1 143 ? 14.379 -9.923 2.752 1.00 79.12 143 SER A O 1
ATOM 1124 N N . GLN A 1 144 ? 13.575 -11.709 1.667 1.00 77.94 144 GLN A N 1
ATOM 1125 C CA . GLN A 1 144 ? 12.697 -10.929 0.797 1.00 77.94 144 GLN A CA 1
ATOM 1126 C C . GLN A 1 144 ? 11.562 -10.273 1.570 1.00 77.94 144 GLN A C 1
ATOM 1128 O O . GLN A 1 144 ? 11.330 -9.081 1.392 1.00 77.94 144 GLN A O 1
ATOM 1133 N N . PHE A 1 145 ? 10.906 -10.994 2.485 1.00 81.62 145 PHE A N 1
ATOM 1134 C CA . PHE A 1 145 ? 9.910 -10.396 3.381 1.00 81.62 145 PHE A CA 1
ATOM 1135 C C . PHE A 1 145 ? 10.472 -9.198 4.143 1.00 81.62 145 PHE A C 1
ATOM 1137 O O . PHE A 1 145 ? 9.838 -8.142 4.200 1.00 81.62 145 PHE A O 1
ATOM 1144 N N . HIS A 1 146 ? 11.683 -9.344 4.679 1.00 84.75 146 HIS A N 1
ATOM 1145 C CA . HIS A 1 146 ? 12.383 -8.266 5.363 1.00 84.75 146 HIS A CA 1
ATOM 1146 C C . HIS A 1 146 ? 12.651 -7.068 4.447 1.00 84.75 146 HIS A C 1
ATOM 1148 O O . HIS A 1 146 ? 12.431 -5.933 4.863 1.00 84.75 146 HIS A O 1
ATOM 1154 N N . GLU A 1 147 ? 13.047 -7.290 3.193 1.00 83.75 147 GLU A N 1
ATOM 1155 C CA . GLU A 1 147 ? 13.238 -6.210 2.216 1.00 83.75 147 GLU A CA 1
ATOM 1156 C C . GLU A 1 147 ? 11.932 -5.494 1.847 1.00 83.75 147 GLU A C 1
ATOM 1158 O O . GLU A 1 147 ? 11.936 -4.272 1.695 1.00 83.75 147 GLU A O 1
ATOM 1163 N N . ILE A 1 148 ? 10.795 -6.194 1.783 1.00 85.19 148 ILE A N 1
ATOM 1164 C CA . ILE A 1 148 ? 9.488 -5.553 1.552 1.00 85.19 148 ILE A CA 1
ATOM 1165 C C . ILE A 1 148 ? 9.079 -4.690 2.744 1.00 85.19 148 ILE A C 1
ATOM 1167 O O . ILE A 1 148 ? 8.700 -3.532 2.565 1.00 85.19 148 ILE A O 1
ATOM 1171 N N . ILE A 1 149 ? 9.184 -5.231 3.959 1.00 87.94 149 ILE A N 1
ATOM 1172 C CA . ILE A 1 149 ? 8.853 -4.518 5.201 1.00 87.94 149 ILE A CA 1
ATOM 1173 C C . ILE A 1 149 ? 9.768 -3.298 5.360 1.00 87.94 149 ILE A C 1
ATOM 1175 O O . ILE A 1 149 ? 9.315 -2.182 5.612 1.00 87.94 149 ILE A O 1
ATOM 1179 N N . ARG A 1 150 ? 11.074 -3.475 5.152 1.00 87.19 150 ARG A N 1
ATOM 1180 C CA . ARG A 1 150 ? 12.037 -2.374 5.180 1.00 87.19 150 ARG A CA 1
ATOM 1181 C C . ARG A 1 150 ? 11.723 -1.345 4.100 1.00 87.19 150 ARG A C 1
ATOM 1183 O O . ARG A 1 150 ? 11.788 -0.156 4.397 1.00 87.19 150 ARG A O 1
ATOM 1190 N N . GLY A 1 151 ? 11.391 -1.791 2.888 1.00 84.62 151 GLY A N 1
ATOM 1191 C CA . GLY A 1 151 ? 10.985 -0.953 1.765 1.00 84.62 151 GLY A CA 1
ATOM 1192 C C . GLY A 1 151 ? 9.818 -0.051 2.145 1.00 84.62 151 GLY A C 1
ATOM 1193 O O . GLY A 1 151 ? 9.989 1.164 2.202 1.00 84.62 151 GLY A O 1
ATOM 1194 N N . LEU A 1 152 ? 8.675 -0.637 2.512 1.00 86.31 152 LEU A N 1
ATOM 1195 C CA . LEU A 1 152 ? 7.444 0.080 2.872 1.00 86.31 152 LEU A CA 1
ATOM 1196 C C . LEU A 1 152 ? 7.636 1.121 3.985 1.00 86.31 152 LEU A C 1
ATOM 1198 O O . LEU A 1 152 ? 6.896 2.098 4.031 1.00 86.31 152 LEU A O 1
ATOM 1202 N N . ALA A 1 153 ? 8.621 0.937 4.863 1.00 88.19 153 ALA A N 1
ATOM 1203 C CA . ALA A 1 153 ? 8.935 1.878 5.930 1.00 88.19 153 ALA A CA 1
ATOM 1204 C C . ALA A 1 153 ? 9.993 2.936 5.565 1.00 88.19 153 ALA A C 1
ATOM 1206 O O . ALA A 1 153 ? 10.304 3.790 6.400 1.00 88.19 153 ALA A O 1
ATOM 1207 N N . ARG A 1 154 ? 10.581 2.915 4.360 1.00 85.75 154 ARG A N 1
ATOM 1208 C CA . ARG A 1 154 ? 11.546 3.943 3.936 1.00 85.75 154 ARG A CA 1
ATOM 1209 C C . ARG A 1 154 ? 10.852 5.306 3.825 1.00 85.75 154 ARG A C 1
ATOM 1211 O O . ARG A 1 154 ? 9.788 5.408 3.213 1.00 85.75 154 ARG A O 1
ATOM 1218 N N . PRO A 1 155 ? 11.461 6.376 4.359 1.00 86.06 155 PRO A N 1
ATOM 1219 C CA . PRO A 1 155 ? 12.847 6.482 4.832 1.00 86.06 155 PRO A CA 1
ATOM 1220 C C . PRO A 1 155 ? 13.022 6.319 6.347 1.00 86.06 155 PRO A C 1
ATOM 1222 O O . PRO A 1 155 ? 14.129 6.441 6.860 1.00 86.06 155 PRO A O 1
ATOM 1225 N N . TRP A 1 156 ? 11.944 6.063 7.076 1.00 88.56 156 TRP A N 1
ATOM 1226 C CA . TRP A 1 156 ? 11.957 6.022 8.534 1.00 88.56 156 TRP A CA 1
ATOM 1227 C C . TRP A 1 156 ? 12.562 4.714 9.058 1.00 88.56 156 TRP A C 1
ATOM 1229 O O . TRP A 1 156 ? 13.257 4.720 10.063 1.00 88.56 156 TRP A O 1
ATOM 1239 N N . GLY A 1 157 ? 12.399 3.600 8.347 1.00 89.00 157 GLY A N 1
ATOM 1240 C CA . GLY A 1 157 ? 12.893 2.291 8.776 1.00 89.00 157 GLY A CA 1
ATOM 1241 C C . GLY A 1 157 ? 11.950 1.612 9.771 1.00 89.00 157 GLY A C 1
ATOM 1242 O O . GLY A 1 157 ? 10.835 2.069 10.006 1.00 89.00 157 GLY A O 1
ATOM 1243 N N . LEU A 1 158 ? 12.377 0.489 10.355 1.00 90.88 158 LEU A N 1
ATOM 1244 C CA . LEU A 1 158 ? 11.467 -0.427 11.063 1.00 90.88 158 LEU A CA 1
ATOM 1245 C C . LEU A 1 158 ? 10.758 0.186 12.282 1.00 90.88 158 LEU A C 1
ATOM 1247 O O . LEU A 1 158 ? 9.670 -0.262 12.637 1.00 90.88 158 LEU A O 1
ATOM 1251 N N . TRP A 1 159 ? 11.314 1.233 12.900 1.00 90.94 159 TRP A N 1
ATOM 1252 C CA . TRP A 1 159 ? 10.654 1.909 14.022 1.00 90.94 159 TRP A CA 1
ATOM 1253 C C . TRP A 1 159 ? 9.341 2.590 13.613 1.00 90.94 159 TRP A C 1
ATOM 1255 O O . TRP A 1 159 ? 8.477 2.778 14.466 1.00 90.94 159 TRP A O 1
ATOM 1265 N N . PHE A 1 160 ? 9.135 2.885 12.322 1.00 91.94 160 PHE A N 1
ATOM 1266 C CA . PHE A 1 160 ? 7.856 3.365 11.788 1.00 91.94 160 PHE A CA 1
ATOM 1267 C C . PHE A 1 160 ? 6.691 2.430 12.130 1.00 91.94 160 PHE A C 1
ATOM 1269 O O . PHE A 1 160 ? 5.564 2.886 12.308 1.00 91.94 160 PHE A O 1
ATOM 1276 N N . TYR A 1 161 ? 6.945 1.130 12.296 1.00 94.19 161 TYR A N 1
ATOM 1277 C CA . TYR A 1 161 ? 5.903 0.184 12.673 1.00 94.19 161 TYR A CA 1
ATOM 1278 C C . TYR A 1 161 ? 5.455 0.314 14.134 1.00 94.19 161 TYR A C 1
ATOM 1280 O O . TYR A 1 161 ? 4.359 -0.130 14.457 1.00 94.19 161 TYR A O 1
ATOM 1288 N N . ILE A 1 162 ? 6.224 0.965 15.015 1.00 94.50 162 ILE A N 1
ATOM 1289 C CA . ILE A 1 162 ? 5.821 1.200 16.412 1.00 94.50 162 ILE A CA 1
ATOM 1290 C C . ILE A 1 162 ? 4.519 2.019 16.480 1.00 94.50 162 ILE A C 1
ATOM 1292 O O . ILE A 1 162 ? 3.540 1.520 17.046 1.00 94.50 162 ILE A O 1
ATOM 1296 N N . PRO A 1 163 ? 4.426 3.228 15.881 1.00 94.38 163 PRO A N 1
ATOM 1297 C CA . PRO A 1 163 ? 3.166 3.961 15.852 1.00 94.38 163 PRO A CA 1
ATOM 1298 C C . PRO A 1 163 ? 2.080 3.241 15.042 1.00 94.38 163 PRO A C 1
ATOM 1300 O O . PRO A 1 163 ? 0.914 3.350 15.404 1.00 94.38 163 PRO A O 1
ATOM 1303 N N . VAL A 1 164 ? 2.417 2.461 14.005 1.00 95.44 164 VAL A N 1
ATOM 1304 C CA . VAL A 1 164 ? 1.431 1.644 13.262 1.00 95.44 164 VAL A CA 1
ATOM 1305 C C . VAL A 1 164 ? 0.762 0.616 14.176 1.00 95.44 164 VAL A C 1
ATOM 1307 O O . VAL A 1 164 ? -0.466 0.538 14.230 1.00 95.44 164 VAL A O 1
ATOM 1310 N N . LEU A 1 165 ? 1.558 -0.164 14.911 1.00 95.81 165 LEU A N 1
ATOM 1311 C CA . LEU A 1 165 ? 1.077 -1.195 15.830 1.00 95.81 165 LEU A CA 1
ATOM 1312 C C . LEU A 1 165 ? 0.286 -0.578 16.983 1.00 95.81 165 LEU A C 1
ATOM 1314 O O . LEU A 1 165 ? -0.772 -1.094 17.344 1.00 95.81 165 LEU A O 1
ATOM 1318 N N . TYR A 1 166 ? 0.750 0.554 17.518 1.00 95.56 166 TYR A N 1
ATOM 1319 C CA . TYR A 1 166 ? 0.013 1.282 18.544 1.00 95.56 166 TYR A CA 1
ATOM 1320 C C . TYR A 1 166 ? -1.324 1.815 18.008 1.00 95.56 166 TYR A C 1
ATOM 1322 O O . TYR A 1 166 ? -2.362 1.609 18.634 1.00 95.56 166 TYR A O 1
ATOM 1330 N N . GLY A 1 167 ? -1.345 2.403 16.809 1.00 96.06 167 GLY A N 1
ATOM 1331 C CA . GLY A 1 167 ? -2.575 2.826 16.140 1.00 96.06 167 GLY A CA 1
ATOM 1332 C C . GLY A 1 167 ? -3.556 1.670 15.960 1.00 96.06 167 GLY A C 1
ATOM 1333 O O . GLY A 1 167 ? -4.712 1.771 16.372 1.00 96.06 167 GLY A O 1
ATOM 1334 N N . LEU A 1 168 ? -3.078 0.527 15.465 1.00 96.06 168 LEU A N 1
ATOM 1335 C CA . LEU A 1 168 ? -3.867 -0.698 15.330 1.00 96.06 168 LEU A CA 1
ATOM 1336 C C . LEU A 1 168 ? -4.427 -1.184 16.679 1.00 96.06 168 LEU A C 1
ATOM 1338 O O . LEU A 1 168 ? -5.589 -1.589 16.763 1.00 96.06 168 LEU A O 1
ATOM 1342 N N . TRP A 1 169 ? -3.634 -1.102 17.749 1.00 94.94 169 TRP A N 1
ATOM 1343 C CA . TRP A 1 169 ? -4.052 -1.458 19.106 1.00 94.94 169 TRP A CA 1
ATOM 1344 C C . TRP A 1 169 ? -5.091 -0.499 19.698 1.00 94.94 169 TRP A C 1
ATOM 1346 O O . TRP A 1 169 ? -5.911 -0.915 20.513 1.00 94.94 169 TRP A O 1
ATOM 1356 N N . THR A 1 170 ? -5.111 0.770 19.294 1.00 93.88 170 THR A N 1
ATOM 1357 C CA . THR A 1 170 ? -6.109 1.742 19.781 1.00 93.88 170 THR A CA 1
ATOM 1358 C C . THR A 1 170 ? -7.468 1.626 19.089 1.00 93.88 170 THR A C 1
ATOM 1360 O O . THR A 1 170 ? -8.460 2.137 19.605 1.00 93.88 170 THR A O 1
ATOM 1363 N N . LEU A 1 171 ? -7.543 0.936 17.945 1.00 94.06 171 LEU A N 1
ATOM 1364 C CA . LEU A 1 171 ? -8.795 0.734 17.219 1.00 94.06 171 LEU A CA 1
ATOM 1365 C C . LEU A 1 171 ? -9.775 -0.156 17.989 1.00 94.06 171 LEU A C 1
ATOM 1367 O O . LEU A 1 171 ? -9.387 -1.116 18.671 1.00 94.06 171 LEU A O 1
ATOM 1371 N N . ASN A 1 172 ? -11.068 0.100 17.778 1.00 91.62 172 ASN A N 1
ATOM 1372 C CA . ASN A 1 172 ? -12.142 -0.756 18.274 1.00 91.62 172 ASN A CA 1
ATOM 1373 C C . ASN A 1 172 ? -12.005 -2.175 17.706 1.00 91.62 172 ASN A C 1
ATOM 1375 O O . ASN A 1 172 ? -11.492 -2.372 16.603 1.00 91.62 172 ASN A O 1
ATOM 1379 N N . LYS A 1 173 ? -12.529 -3.177 18.423 1.00 89.44 173 LYS A N 1
ATOM 1380 C CA . LYS A 1 173 ? -12.371 -4.602 18.073 1.00 89.44 173 LYS A CA 1
ATOM 1381 C C . LYS A 1 173 ? -12.734 -4.914 16.612 1.00 89.44 173 LYS A C 1
ATOM 1383 O O . LYS A 1 173 ? -12.042 -5.698 15.974 1.00 89.44 173 LYS A O 1
ATOM 1388 N N . THR A 1 174 ? -13.796 -4.307 16.081 1.00 86.94 174 THR A N 1
ATOM 1389 C CA . THR A 1 174 ? -14.242 -4.510 14.690 1.00 86.94 174 THR A CA 1
ATOM 1390 C C . THR A 1 174 ? -13.284 -3.887 13.674 1.00 86.94 174 THR A C 1
ATOM 1392 O O . THR A 1 174 ? -12.868 -4.566 12.742 1.00 86.94 174 THR A O 1
ATOM 1395 N N . GLN A 1 175 ? -12.876 -2.633 13.885 1.00 90.62 175 GLN A N 1
ATOM 1396 C CA . GLN A 1 175 ? -11.921 -1.935 13.015 1.00 90.62 175 GLN A CA 1
ATOM 1397 C C . GLN A 1 175 ? -10.547 -2.612 13.036 1.00 90.62 175 GLN A C 1
ATOM 1399 O O . GLN A 1 175 ? -9.935 -2.814 11.994 1.00 90.62 175 GLN A O 1
ATOM 1404 N N . ARG A 1 176 ? -10.082 -3.030 14.216 1.00 92.75 176 ARG A N 1
ATOM 1405 C CA . ARG A 1 176 ? -8.817 -3.752 14.370 1.00 92.75 176 ARG A CA 1
ATOM 1406 C C . ARG A 1 176 ? -8.803 -5.042 13.558 1.00 92.75 176 ARG A C 1
ATOM 1408 O O . ARG A 1 176 ? -7.851 -5.297 12.835 1.00 92.75 176 ARG A O 1
ATOM 1415 N N . VAL A 1 177 ? -9.871 -5.834 13.653 1.00 91.31 177 VAL A N 1
ATOM 1416 C CA . VAL A 1 177 ? -10.011 -7.076 12.878 1.00 91.31 177 VAL A CA 1
ATOM 1417 C C . VAL A 1 177 ? -10.069 -6.788 11.379 1.00 91.31 177 VAL A C 1
ATOM 1419 O O . VAL A 1 177 ? -9.427 -7.501 10.617 1.00 91.31 177 VAL A O 1
ATOM 1422 N N . PHE A 1 178 ? -10.767 -5.726 10.963 1.00 92.31 178 PHE A N 1
ATOM 1423 C CA . PHE A 1 178 ? -10.787 -5.294 9.566 1.00 92.31 178 PHE A CA 1
ATOM 1424 C C . PHE A 1 178 ? -9.372 -5.029 9.034 1.00 92.31 178 PHE A C 1
ATOM 1426 O O . PHE A 1 178 ? -8.981 -5.631 8.040 1.00 92.31 178 PHE A O 1
ATOM 1433 N N . PHE A 1 179 ? -8.574 -4.204 9.722 1.00 93.25 179 PHE A N 1
ATOM 1434 C CA . PHE A 1 179 ? -7.203 -3.897 9.298 1.00 93.25 179 PHE A CA 1
ATOM 1435 C C . PHE A 1 179 ? -6.264 -5.107 9.358 1.00 93.25 179 PHE A C 1
ATOM 1437 O O . PHE A 1 179 ? -5.426 -5.261 8.473 1.00 93.25 179 PHE A O 1
ATOM 1444 N N . LEU A 1 180 ? -6.414 -5.985 10.356 1.00 94.06 180 LEU A N 1
ATOM 1445 C CA . LEU A 1 180 ? -5.633 -7.224 10.444 1.00 94.06 180 LEU A CA 1
ATOM 1446 C C . LEU A 1 180 ? -5.883 -8.139 9.243 1.00 94.06 180 LEU A C 1
ATOM 1448 O O . LEU A 1 180 ? -4.934 -8.671 8.678 1.00 94.06 180 LEU A O 1
ATOM 1452 N N . ILE A 1 181 ? -7.140 -8.295 8.825 1.00 93.50 181 ILE A N 1
ATOM 1453 C CA . ILE A 1 181 ? -7.478 -9.090 7.640 1.00 93.50 181 ILE A CA 1
ATOM 1454 C C . ILE A 1 181 ? -6.998 -8.379 6.375 1.00 93.50 181 ILE A C 1
ATOM 1456 O O . ILE A 1 181 ? -6.381 -9.013 5.523 1.00 93.50 181 ILE A O 1
ATOM 1460 N N . LEU A 1 182 ? -7.235 -7.071 6.262 1.00 93.56 182 LEU A N 1
ATOM 1461 C CA . LEU A 1 182 ? -6.862 -6.280 5.090 1.00 93.56 182 LEU A CA 1
ATOM 1462 C C . LEU A 1 182 ? -5.353 -6.345 4.804 1.00 93.56 182 LEU A C 1
ATOM 1464 O O . LEU A 1 182 ? -4.957 -6.526 3.657 1.00 93.56 182 LEU A O 1
ATOM 1468 N N . LEU A 1 183 ? -4.519 -6.217 5.842 1.00 92.06 183 LEU A N 1
ATOM 1469 C CA . LEU A 1 183 ? -3.058 -6.228 5.717 1.00 92.06 183 LEU A CA 1
ATOM 1470 C C . LEU A 1 183 ? -2.464 -7.642 5.766 1.00 92.06 183 LEU A C 1
ATOM 1472 O O . LEU A 1 183 ? -1.447 -7.899 5.128 1.00 92.06 183 LEU A O 1
ATOM 1476 N N . GLY A 1 184 ? -3.088 -8.564 6.502 1.00 91.06 184 GLY A N 1
ATOM 1477 C CA . GLY A 1 184 ? -2.597 -9.933 6.666 1.00 91.06 184 GLY A CA 1
ATOM 1478 C C . GLY A 1 184 ? -2.936 -10.859 5.499 1.00 91.06 184 GLY A C 1
ATOM 1479 O O . GLY A 1 184 ? -2.127 -11.714 5.146 1.00 91.06 184 GLY A O 1
ATOM 1480 N N . THR A 1 185 ? -4.102 -10.685 4.865 1.00 91.69 185 THR A N 1
ATOM 1481 C CA . THR A 1 185 ? -4.552 -11.576 3.779 1.00 91.69 185 THR A CA 1
ATOM 1482 C C . THR A 1 185 ? -3.589 -11.594 2.598 1.00 91.69 185 THR A C 1
ATOM 1484 O O . THR A 1 185 ? -3.236 -12.690 2.170 1.00 91.69 185 THR A O 1
ATOM 1487 N N . PRO A 1 186 ? -3.103 -10.454 2.072 1.00 88.25 186 PRO A N 1
ATOM 1488 C CA . PRO A 1 186 ? -2.217 -10.513 0.918 1.00 88.25 186 PRO A CA 1
ATOM 1489 C C . PRO A 1 186 ? -0.898 -11.222 1.245 1.00 88.25 186 PRO A C 1
ATOM 1491 O O . PRO A 1 186 ? -0.437 -12.031 0.447 1.00 88.25 186 PRO A O 1
ATOM 1494 N N . ALA A 1 187 ? -0.339 -11.012 2.446 1.00 85.94 187 ALA A N 1
ATOM 1495 C CA . ALA A 1 187 ? 0.847 -11.740 2.903 1.00 85.94 187 ALA A CA 1
ATOM 1496 C C . ALA A 1 187 ? 0.602 -13.258 2.959 1.00 85.94 187 ALA A C 1
ATOM 1498 O O . ALA A 1 187 ? 1.444 -14.031 2.508 1.00 85.94 187 ALA A O 1
ATOM 1499 N N . LEU A 1 188 ? -0.570 -13.683 3.443 1.00 87.56 188 LEU A N 1
ATOM 1500 C CA . LEU A 1 188 ? -0.969 -15.090 3.456 1.00 87.56 188 LEU A CA 1
ATOM 1501 C C . LEU A 1 188 ? -1.110 -15.657 2.036 1.00 87.56 188 LEU A C 1
ATOM 1503 O O . LEU A 1 188 ? -0.583 -16.729 1.762 1.00 87.56 188 LEU A O 1
ATOM 1507 N N . VAL A 1 189 ? -1.755 -14.929 1.121 1.00 86.69 189 VAL A N 1
ATOM 1508 C CA . VAL A 1 189 ? -1.904 -15.346 -0.285 1.00 86.69 189 VAL A CA 1
ATOM 1509 C C . VAL A 1 189 ? -0.545 -15.535 -0.958 1.00 86.69 189 VAL A C 1
ATOM 1511 O O . VAL A 1 189 ? -0.384 -16.464 -1.736 1.00 86.69 189 VAL A O 1
ATOM 1514 N N . ILE A 1 190 ? 0.448 -14.712 -0.624 1.00 84.12 190 ILE A N 1
ATOM 1515 C CA . ILE A 1 190 ? 1.808 -14.825 -1.170 1.00 84.12 190 ILE A CA 1
ATOM 1516 C C . ILE A 1 190 ? 2.550 -16.040 -0.630 1.00 84.12 190 ILE A C 1
ATOM 1518 O O . ILE A 1 190 ? 3.225 -16.738 -1.382 1.00 84.12 190 ILE A O 1
ATOM 1522 N N . VAL A 1 191 ? 2.424 -16.309 0.670 1.00 83.94 191 VAL A N 1
ATOM 1523 C CA . VAL A 1 191 ? 3.001 -17.523 1.258 1.00 83.94 191 VAL A CA 1
ATOM 1524 C C . VAL A 1 191 ? 2.367 -18.759 0.619 1.00 83.94 191 VAL A C 1
ATOM 1526 O O . VAL A 1 191 ? 3.082 -19.689 0.262 1.00 83.94 191 VAL A O 1
ATOM 1529 N N . LEU A 1 192 ? 1.047 -18.745 0.412 1.00 84.62 192 LEU A N 1
ATOM 1530 C CA . LEU A 1 192 ? 0.320 -19.844 -0.227 1.00 84.62 192 LEU A CA 1
ATOM 1531 C C . LEU A 1 192 ? 0.628 -19.988 -1.722 1.00 84.62 192 LEU A C 1
ATOM 1533 O O . LEU A 1 192 ? 0.649 -21.107 -2.222 1.00 84.62 192 LEU A O 1
ATOM 1537 N N . SER A 1 193 ? 0.872 -18.888 -2.440 1.00 81.50 193 SER A N 1
ATOM 1538 C CA . SER A 1 193 ? 1.220 -18.933 -3.864 1.00 81.50 193 SER A CA 1
ATOM 1539 C C . SER A 1 193 ? 2.662 -19.377 -4.111 1.00 81.50 193 SER A C 1
ATOM 1541 O O . SER A 1 193 ? 3.007 -19.723 -5.239 1.00 81.50 193 SER A O 1
ATOM 1543 N N . GLY A 1 194 ? 3.521 -19.338 -3.085 1.00 77.94 194 GLY A N 1
ATOM 1544 C CA . GLY A 1 194 ? 4.942 -19.673 -3.200 1.00 77.94 194 GLY A CA 1
ATOM 1545 C C . GLY A 1 194 ? 5.741 -18.696 -4.070 1.00 77.94 194 GLY A C 1
ATOM 1546 O O . GLY A 1 194 ? 6.909 -18.954 -4.358 1.00 77.94 194 GLY A O 1
ATOM 1547 N N . MET A 1 195 ? 5.137 -17.575 -4.476 1.00 75.38 195 MET A N 1
ATOM 1548 C CA . MET A 1 195 ? 5.739 -16.584 -5.360 1.00 75.38 195 MET A CA 1
ATOM 1549 C C . MET A 1 195 ? 5.692 -15.195 -4.740 1.00 75.38 195 MET A C 1
ATOM 1551 O O . MET A 1 195 ? 4.621 -14.609 -4.559 1.00 75.38 195 MET A O 1
ATOM 1555 N N . MET A 1 196 ? 6.873 -14.638 -4.487 1.00 76.19 196 MET A N 1
ATOM 1556 C CA . MET A 1 196 ? 7.022 -13.290 -3.957 1.00 76.19 196 MET A CA 1
ATOM 1557 C C . MET A 1 196 ? 7.376 -12.300 -5.067 1.00 76.19 196 MET A C 1
ATOM 1559 O O . MET A 1 196 ? 8.299 -12.516 -5.851 1.00 76.19 196 MET A O 1
ATOM 1563 N N . GLY A 1 197 ? 6.612 -11.211 -5.148 1.00 72.75 197 GLY A N 1
ATOM 1564 C CA . GLY A 1 197 ? 6.891 -10.120 -6.077 1.00 72.75 197 GLY A CA 1
ATOM 1565 C C . GLY A 1 197 ? 7.928 -9.138 -5.518 1.00 72.75 197 GLY A C 1
ATOM 1566 O O . GLY A 1 197 ? 8.237 -9.164 -4.326 1.00 72.75 197 GLY A O 1
ATOM 1567 N N . PRO A 1 198 ? 8.433 -8.206 -6.342 1.00 73.69 198 PRO A N 1
ATOM 1568 C CA . PRO A 1 198 ? 9.294 -7.129 -5.862 1.00 73.69 198 PRO A CA 1
ATOM 1569 C C . PRO A 1 198 ? 8.549 -6.224 -4.857 1.00 73.69 198 PRO A C 1
ATOM 1571 O O . PRO A 1 198 ? 7.331 -6.069 -4.983 1.00 73.69 198 PRO A O 1
ATOM 1574 N N . PRO A 1 199 ? 9.248 -5.525 -3.936 1.00 73.69 199 PRO A N 1
ATOM 1575 C CA . PRO A 1 199 ? 8.632 -4.678 -2.901 1.00 73.69 199 PRO A CA 1
ATOM 1576 C C . PRO A 1 199 ? 7.566 -3.693 -3.407 1.00 73.69 199 PRO A C 1
ATOM 1578 O O . PRO A 1 199 ? 6.565 -3.441 -2.743 1.00 73.69 199 PRO A O 1
ATOM 1581 N N . ARG A 1 200 ? 7.739 -3.172 -4.625 1.00 75.38 200 ARG A N 1
ATOM 1582 C CA . ARG A 1 200 ? 6.798 -2.246 -5.279 1.00 75.38 200 ARG A CA 1
ATOM 1583 C C . ARG A 1 200 ? 5.404 -2.827 -5.536 1.00 75.38 200 ARG A C 1
ATOM 1585 O O . ARG A 1 200 ? 4.440 -2.074 -5.579 1.00 75.38 200 ARG A O 1
ATOM 1592 N N . ALA A 1 201 ? 5.274 -4.149 -5.657 1.00 79.31 201 ALA A N 1
ATOM 1593 C CA . ALA A 1 201 ? 3.986 -4.814 -5.863 1.00 79.31 201 ALA A CA 1
ATOM 1594 C C . ALA A 1 201 ? 3.050 -4.712 -4.643 1.00 79.31 201 ALA A C 1
ATOM 1596 O O . ALA A 1 201 ? 1.883 -5.069 -4.738 1.00 79.31 201 ALA A O 1
ATOM 1597 N N . TYR A 1 202 ? 3.553 -4.220 -3.507 1.00 85.19 202 TYR A N 1
ATOM 1598 C CA . TYR A 1 202 ? 2.870 -4.173 -2.213 1.00 85.19 202 TYR A CA 1
ATOM 1599 C C . TYR A 1 202 ? 2.472 -2.756 -1.811 1.00 85.19 202 TYR A C 1
ATOM 1601 O O . TYR A 1 202 ? 2.004 -2.523 -0.695 1.00 85.19 202 TYR A O 1
ATOM 1609 N N . ILE A 1 203 ? 2.663 -1.790 -2.712 1.00 87.12 203 ILE A N 1
ATOM 1610 C CA . ILE A 1 203 ? 2.482 -0.373 -2.409 1.00 87.12 203 ILE A CA 1
ATOM 1611 C C . ILE A 1 203 ? 1.035 -0.029 -2.032 1.00 87.12 203 ILE A C 1
ATOM 1613 O O . ILE A 1 203 ? 0.809 0.894 -1.260 1.00 87.12 203 ILE A O 1
ATOM 1617 N N . TYR A 1 204 ? 0.054 -0.831 -2.462 1.00 87.44 204 TYR A N 1
ATOM 1618 C CA . TYR A 1 204 ? -1.344 -0.690 -2.041 1.00 87.44 204 TYR A CA 1
ATOM 1619 C C . TYR A 1 204 ? -1.531 -0.765 -0.512 1.00 87.44 204 TYR A C 1
ATOM 1621 O O . TYR A 1 204 ? -2.507 -0.229 0.008 1.00 87.44 204 TYR A O 1
ATOM 1629 N N . MET A 1 205 ? -0.614 -1.399 0.234 1.00 89.75 205 MET A N 1
ATOM 1630 C CA . MET A 1 205 ? -0.657 -1.449 1.703 1.00 89.75 205 MET A CA 1
ATOM 1631 C C . MET A 1 205 ? -0.226 -0.132 2.353 1.00 89.75 205 MET A C 1
ATOM 1633 O O . MET A 1 205 ? -0.653 0.189 3.464 1.00 89.75 205 MET A O 1
ATOM 1637 N N . PHE A 1 206 ? 0.635 0.623 1.671 1.00 89.00 206 PHE A N 1
ATOM 1638 C CA . PHE A 1 206 ? 1.289 1.814 2.192 1.00 89.00 206 PHE A CA 1
ATOM 1639 C C . PHE A 1 206 ? 0.325 2.873 2.761 1.00 89.00 206 PHE A C 1
ATOM 1641 O O . PHE A 1 206 ? 0.523 3.277 3.913 1.00 89.00 206 PHE A O 1
ATOM 1648 N N . PRO A 1 207 ? -0.753 3.291 2.064 1.00 90.44 207 PRO A N 1
ATOM 1649 C CA . PRO A 1 207 ? -1.662 4.303 2.602 1.00 90.44 207 PRO A CA 1
ATOM 1650 C C . PRO A 1 207 ? -2.319 3.879 3.925 1.00 90.44 207 PRO A C 1
ATOM 1652 O O . PRO A 1 207 ? -2.510 4.707 4.816 1.00 90.44 207 PRO A O 1
ATOM 1655 N N . PHE A 1 208 ? -2.605 2.588 4.111 1.00 93.12 208 PHE A N 1
ATOM 1656 C CA . PHE A 1 208 ? -3.187 2.074 5.354 1.00 93.12 208 PHE A CA 1
ATOM 1657 C C . PHE A 1 208 ? -2.187 2.074 6.510 1.00 93.12 208 PHE A C 1
ATOM 1659 O O . PHE A 1 208 ? -2.559 2.410 7.635 1.00 93.12 208 PHE A O 1
ATOM 1666 N N . LEU A 1 209 ? -0.917 1.757 6.241 1.00 93.00 209 LEU A N 1
ATOM 1667 C CA . LEU A 1 209 ? 0.149 1.872 7.238 1.00 93.00 209 LEU A CA 1
ATOM 1668 C C . LEU A 1 209 ? 0.296 3.324 7.704 1.00 93.00 209 LEU A C 1
ATOM 1670 O O . LEU A 1 209 ? 0.392 3.577 8.901 1.00 93.00 209 LEU A O 1
ATOM 1674 N N . ILE A 1 210 ? 0.231 4.289 6.785 1.00 91.75 210 ILE A N 1
ATOM 1675 C CA . ILE A 1 210 ? 0.306 5.714 7.125 1.00 91.75 210 ILE A CA 1
ATOM 1676 C C . ILE A 1 210 ? -0.896 6.164 7.962 1.00 91.75 210 ILE A C 1
ATOM 1678 O O . ILE A 1 210 ? -0.710 6.886 8.942 1.00 91.75 210 ILE A O 1
ATOM 1682 N N . LEU A 1 211 ? -2.111 5.717 7.630 1.00 93.12 211 LEU A N 1
ATOM 1683 C CA . LEU A 1 211 ? -3.307 6.009 8.428 1.00 93.12 211 LEU A CA 1
ATOM 1684 C C . LEU A 1 211 ? -3.194 5.451 9.853 1.00 93.12 211 LEU A C 1
ATOM 1686 O O . LEU A 1 211 ? -3.493 6.158 10.817 1.00 93.12 211 LEU A O 1
ATOM 1690 N N . LEU A 1 212 ? -2.722 4.210 10.000 1.00 95.25 212 LEU A N 1
ATOM 1691 C CA . LEU A 1 212 ? -2.502 3.589 11.308 1.00 95.25 212 LEU A CA 1
ATOM 1692 C C . LEU A 1 212 ? -1.396 4.297 12.096 1.00 95.25 212 LEU A C 1
ATOM 1694 O O . LEU A 1 212 ? -1.575 4.556 13.283 1.00 95.25 212 LEU A O 1
ATOM 1698 N N . ALA A 1 213 ? -0.289 4.665 11.448 1.00 94.19 213 ALA A N 1
ATOM 1699 C CA . ALA A 1 213 ? 0.783 5.429 12.079 1.00 94.19 213 ALA A CA 1
ATOM 1700 C C . ALA A 1 213 ? 0.286 6.794 12.569 1.00 94.19 213 ALA A C 1
ATOM 1702 O O . ALA A 1 213 ? 0.553 7.171 13.708 1.00 94.19 213 ALA A O 1
ATOM 1703 N N . ALA A 1 214 ? -0.472 7.517 11.740 1.00 92.38 214 ALA A N 1
ATOM 1704 C CA . ALA A 1 214 ? -1.040 8.811 12.101 1.00 92.38 214 ALA A CA 1
ATOM 1705 C C . ALA A 1 214 ? -1.981 8.697 13.308 1.00 92.38 214 ALA A C 1
ATOM 1707 O O . ALA A 1 214 ? -1.861 9.476 14.253 1.00 92.38 214 ALA A O 1
ATOM 1708 N N . LEU A 1 215 ? -2.858 7.687 13.316 1.00 94.06 215 LEU A N 1
ATOM 1709 C CA . LEU A 1 215 ? -3.730 7.398 14.453 1.00 94.06 215 LEU A CA 1
ATOM 1710 C C . LEU A 1 215 ? -2.925 7.068 15.717 1.00 94.06 215 LEU A C 1
ATOM 1712 O O . LEU A 1 215 ? -3.237 7.570 16.794 1.00 94.06 215 LEU A O 1
ATOM 1716 N N . GLY A 1 216 ? -1.889 6.236 15.599 1.00 94.38 216 GLY A N 1
ATOM 1717 C CA . GLY A 1 216 ? -1.036 5.872 16.725 1.00 94.38 216 GLY A CA 1
ATOM 1718 C C . GLY A 1 216 ? -0.283 7.068 17.302 1.00 94.38 216 GLY A C 1
ATOM 1719 O O . GLY A 1 216 ? -0.225 7.222 18.519 1.00 94.38 216 GLY A O 1
ATOM 1720 N N . ILE A 1 217 ? 0.231 7.952 16.447 1.00 92.12 217 ILE A N 1
ATOM 1721 C CA . ILE A 1 217 ? 0.885 9.193 16.871 1.00 92.12 217 ILE A CA 1
ATOM 1722 C C . ILE A 1 217 ? -0.107 10.097 17.606 1.00 92.12 217 ILE A C 1
ATOM 1724 O O . ILE A 1 217 ? 0.192 10.541 18.711 1.00 92.12 217 ILE A O 1
ATOM 1728 N N . ASP A 1 218 ? -1.294 10.333 17.043 1.00 91.25 218 ASP A N 1
ATOM 1729 C CA . ASP A 1 218 ? -2.320 11.180 17.662 1.00 91.25 218 ASP A CA 1
ATOM 1730 C C . ASP A 1 218 ? -2.725 10.662 19.052 1.00 91.25 218 ASP A C 1
ATOM 1732 O O . ASP A 1 218 ? -2.661 11.381 20.055 1.00 91.25 218 ASP A O 1
ATOM 1736 N N . ARG A 1 219 ? -3.037 9.364 19.147 1.00 91.38 219 ARG A N 1
ATOM 1737 C CA . ARG A 1 219 ? -3.389 8.711 20.415 1.00 91.38 219 ARG A CA 1
ATOM 1738 C C . ARG A 1 219 ? -2.225 8.696 21.401 1.00 91.38 219 ARG A C 1
ATOM 1740 O O . ARG A 1 219 ? -2.451 8.887 22.595 1.00 91.38 219 ARG A O 1
ATOM 1747 N N . GLY A 1 220 ? -1.000 8.504 20.917 1.00 90.25 220 GLY A N 1
ATOM 1748 C CA . GLY A 1 220 ? 0.214 8.472 21.730 1.00 90.25 220 GLY A CA 1
ATOM 1749 C C . GLY A 1 220 ? 0.525 9.837 22.335 1.00 90.25 220 GLY A C 1
ATOM 1750 O O . GLY A 1 220 ? 0.757 9.933 23.539 1.00 90.25 220 GLY A O 1
ATOM 1751 N N . ILE A 1 221 ? 0.429 10.906 21.536 1.00 88.31 221 ILE A N 1
ATOM 1752 C CA . ILE A 1 221 ? 0.534 12.291 22.014 1.00 88.31 221 ILE A CA 1
ATOM 1753 C C . ILE A 1 221 ? -0.546 12.555 23.064 1.00 88.31 221 ILE A C 1
ATOM 1755 O O . ILE A 1 221 ? -0.245 13.079 24.136 1.00 88.31 221 ILE A O 1
ATOM 1759 N N . GLY A 1 222 ? -1.793 12.163 22.784 1.00 85.88 222 GLY A N 1
ATOM 1760 C CA . GLY A 1 222 ? -2.904 12.289 23.723 1.00 85.88 222 GLY A CA 1
ATOM 1761 C C . GLY A 1 222 ? -2.620 11.604 25.061 1.00 85.88 222 GLY A C 1
ATOM 1762 O O . GLY A 1 222 ? -2.814 12.216 26.105 1.00 85.88 222 GLY A O 1
ATOM 1763 N N . PHE A 1 223 ? -2.107 10.374 25.040 1.00 86.44 223 PHE A N 1
ATOM 1764 C CA . PHE A 1 223 ? -1.746 9.620 26.239 1.00 86.44 223 PHE A CA 1
ATOM 1765 C C . PHE A 1 223 ? -0.593 10.267 27.021 1.00 86.44 223 PHE A C 1
ATOM 1767 O O . PHE A 1 223 ? -0.743 10.522 28.212 1.00 86.44 223 PHE A O 1
ATOM 1774 N N . LEU A 1 224 ? 0.520 10.597 26.358 1.00 85.12 224 LEU A N 1
ATOM 1775 C CA . LEU A 1 224 ? 1.702 11.198 26.990 1.00 85.12 224 LEU A CA 1
ATOM 1776 C C . LEU A 1 224 ? 1.411 12.592 27.564 1.00 85.12 224 LEU A C 1
ATOM 1778 O O . LEU A 1 224 ? 1.881 12.934 28.644 1.00 85.12 224 LEU A O 1
ATOM 1782 N N . SER A 1 225 ? 0.588 13.385 26.872 1.00 82.25 225 SER A N 1
ATOM 1783 C CA . SER A 1 225 ? 0.219 14.732 27.321 1.00 82.25 225 SER A CA 1
ATOM 1784 C C . SER A 1 225 ? -0.643 14.756 28.587 1.00 82.25 225 SER A C 1
ATOM 1786 O O . SER A 1 225 ? -0.706 15.794 29.235 1.00 82.25 225 SER A O 1
ATOM 1788 N N . ARG A 1 226 ? -1.259 13.633 28.990 1.00 82.31 226 ARG A N 1
ATOM 1789 C CA . ARG A 1 226 ? -1.978 13.539 30.277 1.00 82.31 226 ARG A CA 1
ATOM 1790 C C . ARG A 1 226 ? -1.048 13.597 31.482 1.00 82.31 226 ARG A C 1
ATOM 1792 O O . ARG A 1 226 ? -1.489 13.963 32.563 1.00 82.31 226 ARG A O 1
ATOM 1799 N N . PHE A 1 227 ? 0.214 13.228 31.293 1.00 75.25 227 PHE A N 1
ATOM 1800 C CA . PHE A 1 227 ? 1.211 13.142 32.356 1.00 75.25 227 PHE A CA 1
ATOM 1801 C C . PHE A 1 227 ? 2.196 14.320 32.334 1.00 75.25 227 PHE A C 1
ATOM 1803 O O . PHE A 1 227 ? 3.170 14.311 33.081 1.00 75.25 227 PHE A O 1
ATOM 1810 N N . ALA A 1 228 ? 1.975 15.326 31.477 1.00 74.62 228 ALA A N 1
ATOM 1811 C CA . ALA A 1 228 ? 2.938 16.396 31.232 1.00 74.62 228 ALA A CA 1
ATOM 1812 C C . ALA A 1 228 ? 2.284 17.780 31.061 1.00 74.62 228 ALA A C 1
ATOM 1814 O O . ALA A 1 228 ? 1.087 17.913 30.824 1.00 74.62 228 ALA A O 1
ATOM 1815 N N . SER A 1 229 ? 3.104 18.831 31.164 1.00 78.31 229 SER A N 1
ATOM 1816 C CA . SER A 1 229 ? 2.694 20.235 30.998 1.00 78.31 229 SER A CA 1
ATOM 1817 C C . SER A 1 229 ? 2.160 20.544 29.589 1.00 78.31 229 SER A C 1
ATOM 1819 O O . SER A 1 229 ? 2.551 19.919 28.604 1.00 78.31 229 SER A O 1
ATOM 1821 N N . HIS A 1 230 ? 1.335 21.588 29.460 1.00 73.50 230 HIS A N 1
ATOM 1822 C CA . HIS A 1 230 ? 0.794 22.079 28.185 1.00 73.50 230 HIS A CA 1
ATOM 1823 C C . HIS A 1 230 ? 1.873 22.333 27.104 1.00 73.50 230 HIS A C 1
ATOM 1825 O O . HIS A 1 230 ? 1.630 22.115 25.914 1.00 73.50 230 HIS A O 1
ATOM 1831 N N . TYR A 1 231 ? 3.090 22.731 27.496 1.00 80.00 231 TYR A N 1
ATOM 1832 C CA . TYR A 1 231 ? 4.211 22.942 26.567 1.00 80.00 231 TYR A CA 1
ATOM 1833 C C . TYR A 1 231 ? 4.780 21.641 25.985 1.00 80.00 231 TYR A C 1
ATOM 1835 O O . TYR A 1 231 ? 5.242 21.629 24.843 1.00 80.00 231 TYR A O 1
ATOM 1843 N N . PHE A 1 232 ? 4.680 20.531 26.721 1.00 84.00 232 PHE A N 1
ATOM 1844 C CA . PHE A 1 232 ? 5.197 19.230 26.302 1.00 84.00 232 PHE A CA 1
ATOM 1845 C C . PHE A 1 232 ? 4.541 18.749 25.006 1.00 84.00 232 PHE A C 1
ATOM 1847 O O . PHE A 1 232 ? 5.225 18.253 24.116 1.00 84.00 232 PHE A O 1
ATOM 1854 N N . LYS A 1 233 ? 3.231 18.976 24.840 1.00 84.31 233 LYS A N 1
ATOM 1855 C CA . LYS A 1 233 ? 2.503 18.602 23.618 1.00 84.31 233 LYS A CA 1
ATOM 1856 C C . LYS A 1 233 ? 3.058 19.304 22.374 1.00 84.31 233 LYS A C 1
ATOM 1858 O O . LYS A 1 233 ? 3.231 18.664 21.340 1.00 84.31 233 LYS A O 1
ATOM 1863 N N . LYS A 1 234 ? 3.339 20.610 22.470 1.00 84.19 234 LYS A N 1
ATOM 1864 C CA . LYS A 1 234 ? 3.883 21.399 21.351 1.00 84.19 234 LYS A CA 1
ATOM 1865 C C . LYS A 1 234 ? 5.302 20.952 20.997 1.00 84.19 234 LYS A C 1
ATOM 1867 O O . LYS A 1 234 ? 5.600 20.770 19.820 1.00 84.19 234 LYS A O 1
ATOM 1872 N N . ILE A 1 235 ? 6.139 20.725 22.011 1.00 86.38 235 ILE A N 1
ATOM 1873 C CA . ILE A 1 235 ? 7.520 20.255 21.839 1.00 86.38 235 ILE A CA 1
ATOM 1874 C C . ILE A 1 235 ? 7.540 18.853 21.219 1.00 86.38 235 ILE A C 1
ATOM 1876 O O . ILE A 1 235 ? 8.232 18.634 20.230 1.00 86.38 235 ILE A O 1
ATOM 1880 N N . LEU A 1 236 ? 6.732 17.921 21.733 1.00 87.25 236 LEU A N 1
ATOM 1881 C CA . LEU A 1 236 ? 6.639 16.556 21.214 1.00 87.25 236 LEU A CA 1
ATOM 1882 C C . LEU A 1 236 ? 6.192 16.533 19.747 1.00 87.25 236 LEU A C 1
ATOM 1884 O O . LEU A 1 236 ? 6.768 15.804 18.944 1.00 87.25 236 LEU A O 1
ATOM 1888 N N . LEU A 1 237 ? 5.201 17.353 19.384 1.00 86.88 237 LEU A N 1
ATOM 1889 C CA . LEU A 1 237 ? 4.752 17.472 17.998 1.00 86.88 237 LEU A CA 1
ATOM 1890 C C . LEU A 1 237 ? 5.872 17.997 17.089 1.00 86.88 237 LEU A C 1
ATOM 1892 O O . LEU A 1 237 ? 6.091 17.440 16.017 1.00 86.88 237 LEU A O 1
ATOM 1896 N N . ALA A 1 238 ? 6.602 19.031 17.521 1.00 86.50 238 ALA A N 1
ATOM 1897 C CA . ALA A 1 238 ? 7.726 19.579 16.765 1.00 86.50 238 ALA A CA 1
ATOM 1898 C C . ALA A 1 238 ? 8.847 18.543 16.570 1.00 86.50 238 ALA A C 1
ATOM 1900 O O . ALA A 1 238 ? 9.339 18.378 15.454 1.00 86.50 238 ALA A O 1
ATOM 1901 N N . ILE A 1 239 ? 9.193 17.791 17.623 1.00 88.88 239 ILE A N 1
ATOM 1902 C CA . ILE A 1 239 ? 10.178 16.703 17.557 1.00 88.88 239 ILE A CA 1
ATOM 1903 C C . ILE A 1 239 ? 9.713 15.619 16.584 1.00 88.88 239 ILE A C 1
ATOM 1905 O O . ILE A 1 239 ? 10.474 15.234 15.704 1.00 88.88 239 ILE A O 1
ATOM 1909 N N . LEU A 1 240 ? 8.465 15.154 16.684 1.00 88.06 240 LEU A N 1
ATOM 1910 C CA . LEU A 1 240 ? 7.928 14.142 15.770 1.00 88.06 240 LEU A CA 1
ATOM 1911 C C . LEU A 1 240 ? 7.955 14.628 14.317 1.00 88.06 240 LEU A C 1
ATOM 1913 O O . LEU A 1 240 ? 8.384 13.888 13.435 1.00 88.06 240 LEU A O 1
ATOM 1917 N N . CYS A 1 241 ? 7.569 15.881 14.061 1.00 86.06 241 CYS A N 1
ATOM 1918 C CA . CYS A 1 241 ? 7.680 16.481 12.734 1.00 86.06 241 CYS A CA 1
ATOM 1919 C C . CYS A 1 241 ? 9.120 16.429 12.211 1.00 86.06 241 CYS A C 1
ATOM 1921 O O . CYS A 1 241 ? 9.323 15.988 11.082 1.00 86.06 241 CYS A O 1
ATOM 1923 N N . LEU A 1 242 ? 10.112 16.812 13.022 1.00 87.50 242 LEU A N 1
ATOM 1924 C CA . LEU A 1 242 ? 11.529 16.748 12.647 1.00 87.50 242 LEU A CA 1
ATOM 1925 C C . LEU A 1 242 ? 11.991 15.309 12.382 1.00 87.50 242 LEU A C 1
ATOM 1927 O O . LEU A 1 242 ? 12.616 15.051 11.356 1.00 87.50 242 LEU A O 1
ATOM 1931 N N . VAL A 1 243 ? 11.633 14.365 13.256 1.00 88.88 243 VAL A N 1
ATOM 1932 C CA . VAL A 1 243 ? 12.003 12.945 13.141 1.00 88.88 243 VAL A CA 1
ATOM 1933 C C . VAL A 1 243 ? 11.442 12.311 11.865 1.00 88.88 243 VAL A C 1
ATOM 1935 O O . VAL A 1 243 ? 12.103 11.465 11.270 1.00 88.88 243 VAL A O 1
ATOM 1938 N N . PHE A 1 244 ? 10.261 12.723 11.396 1.00 87.38 244 PHE A N 1
ATOM 1939 C CA . PHE A 1 244 ? 9.709 12.228 10.131 1.00 87.38 244 PHE A CA 1
ATOM 1940 C C . PHE A 1 244 ? 10.200 13.007 8.898 1.00 87.38 244 PHE A C 1
ATOM 1942 O O . PHE A 1 244 ? 10.352 12.406 7.832 1.00 87.38 244 PHE A O 1
ATOM 1949 N N . LEU A 1 245 ? 10.461 14.315 9.019 1.00 86.94 245 LEU A N 1
ATOM 1950 C CA . LEU A 1 245 ? 10.902 15.172 7.910 1.00 86.94 245 LEU A CA 1
ATOM 1951 C C . LEU A 1 245 ? 12.379 14.992 7.559 1.00 86.94 245 LEU A C 1
ATOM 1953 O O . LEU A 1 245 ? 12.702 14.880 6.380 1.00 86.94 245 LEU A O 1
ATOM 1957 N N . ILE A 1 246 ? 13.278 14.957 8.546 1.00 86.88 246 ILE A N 1
ATOM 1958 C CA . ILE A 1 246 ? 14.727 14.925 8.292 1.00 86.88 246 ILE A CA 1
ATOM 1959 C C . ILE A 1 246 ? 15.126 13.679 7.482 1.00 86.88 246 ILE A C 1
ATOM 1961 O O . ILE A 1 246 ? 15.736 13.850 6.423 1.00 86.88 246 ILE A O 1
ATOM 1965 N N . PRO A 1 247 ? 14.747 12.442 7.873 1.00 85.94 247 PRO A N 1
ATOM 1966 C CA . PRO A 1 247 ? 15.066 11.254 7.080 1.00 85.94 247 PRO A CA 1
ATOM 1967 C C . PRO A 1 247 ? 14.444 11.304 5.686 1.00 85.94 247 PRO A C 1
ATOM 1969 O O . PRO A 1 247 ? 15.050 10.838 4.726 1.00 85.94 247 PRO A O 1
ATOM 1972 N N . SER A 1 248 ? 13.258 11.906 5.554 1.00 84.88 248 SER A N 1
ATOM 1973 C CA . SER A 1 248 ? 12.612 12.088 4.258 1.00 84.88 248 SER A CA 1
ATOM 1974 C C . SER A 1 248 ? 13.416 12.962 3.312 1.00 84.88 248 SER A C 1
ATOM 1976 O O . SER A 1 248 ? 13.665 12.547 2.178 1.00 84.88 248 SER A O 1
ATOM 1978 N N . VAL A 1 249 ? 13.821 14.145 3.767 1.00 83.50 249 VAL A N 1
ATOM 1979 C CA . VAL A 1 249 ? 14.570 15.097 2.946 1.00 83.50 249 VAL A CA 1
ATOM 1980 C C . VAL A 1 249 ? 15.936 14.517 2.588 1.00 83.50 249 VAL A C 1
ATOM 1982 O O . VAL A 1 249 ? 16.330 14.550 1.424 1.00 83.50 249 VAL A O 1
ATOM 1985 N N . LEU A 1 250 ? 16.632 13.916 3.559 1.00 84.88 250 LEU A N 1
ATOM 1986 C CA . LEU A 1 250 ? 17.942 13.304 3.335 1.00 84.88 250 LEU A CA 1
ATOM 1987 C C . LEU A 1 250 ? 17.874 12.144 2.342 1.00 84.88 250 LEU A C 1
ATOM 1989 O O . LEU A 1 250 ? 18.685 12.083 1.420 1.00 84.88 250 LEU A O 1
ATOM 1993 N N . ASN A 1 251 ? 16.896 11.251 2.488 1.00 80.88 251 ASN A N 1
ATOM 1994 C CA . ASN A 1 251 ? 16.726 10.135 1.568 1.00 80.88 251 ASN A CA 1
ATOM 1995 C C . ASN A 1 251 ? 16.381 10.625 0.155 1.00 80.88 251 ASN A C 1
ATOM 1997 O O . ASN A 1 251 ? 16.923 10.118 -0.823 1.00 80.88 251 ASN A O 1
ATOM 2001 N N . HIS A 1 252 ? 15.526 11.641 0.020 1.00 77.00 252 HIS A N 1
ATOM 2002 C CA . HIS A 1 252 ? 15.242 12.240 -1.283 1.00 77.00 252 HIS A CA 1
ATOM 2003 C C . HIS A 1 252 ? 16.509 12.825 -1.929 1.00 77.00 252 HIS A C 1
ATOM 2005 O O . HIS A 1 252 ? 16.826 12.509 -3.075 1.00 77.00 252 HIS A O 1
ATOM 2011 N N . PHE A 1 253 ? 17.292 13.587 -1.166 1.00 76.94 253 PHE A N 1
ATOM 2012 C CA . PHE A 1 253 ? 18.542 14.180 -1.636 1.00 76.94 253 PHE A CA 1
ATOM 2013 C C . PHE A 1 253 ? 19.587 13.130 -2.049 1.00 76.94 253 PHE A C 1
ATOM 2015 O O . PHE A 1 253 ? 20.265 13.286 -3.065 1.00 76.94 253 PHE A O 1
ATOM 2022 N N . GLN A 1 254 ? 19.701 12.033 -1.295 1.00 77.06 254 GLN A N 1
ATOM 2023 C CA . GLN A 1 254 ? 20.590 10.919 -1.629 1.00 77.06 254 GLN A CA 1
ATOM 2024 C C . GLN A 1 254 ? 20.184 10.220 -2.929 1.00 77.06 254 GLN A C 1
ATOM 2026 O O . GLN A 1 254 ? 21.060 9.927 -3.741 1.00 77.06 254 GLN A O 1
ATOM 2031 N N . ASN A 1 255 ? 18.886 10.003 -3.159 1.00 70.50 255 ASN A N 1
ATOM 2032 C CA . ASN A 1 255 ? 18.405 9.388 -4.398 1.00 70.50 255 ASN A CA 1
ATOM 2033 C C . ASN A 1 255 ? 18.711 10.260 -5.622 1.00 70.50 255 ASN A C 1
ATOM 2035 O O . ASN A 1 255 ? 19.268 9.756 -6.594 1.00 70.50 255 ASN A O 1
ATOM 2039 N N . TYR A 1 256 ? 18.463 11.571 -5.542 1.00 67.31 256 TYR A N 1
ATOM 2040 C CA . TYR A 1 256 ? 18.799 12.503 -6.627 1.00 67.31 256 TYR A CA 1
ATOM 2041 C C . TYR A 1 256 ? 20.310 12.600 -6.880 1.00 67.31 256 TYR A C 1
ATOM 2043 O O . TYR A 1 256 ? 20.753 12.649 -8.026 1.00 67.31 256 TYR A O 1
ATOM 2051 N N . ARG A 1 257 ? 21.144 12.569 -5.832 1.00 62.47 257 ARG A N 1
ATOM 2052 C CA . ARG A 1 257 ? 22.602 12.466 -6.020 1.00 62.47 257 ARG A CA 1
ATOM 2053 C C . ARG A 1 257 ? 23.009 11.133 -6.651 1.00 62.47 257 ARG A C 1
ATOM 2055 O O . ARG A 1 257 ? 23.931 11.106 -7.461 1.00 62.47 257 ARG A O 1
ATOM 2062 N N . GLY A 1 258 ? 22.341 10.036 -6.303 1.00 59.59 258 GLY A N 1
ATOM 2063 C CA . GLY A 1 258 ? 22.561 8.724 -6.911 1.00 59.59 258 GLY A CA 1
ATOM 2064 C C . GLY A 1 258 ? 22.314 8.735 -8.420 1.00 59.59 258 GLY A C 1
ATOM 2065 O O . GLY A 1 258 ? 23.159 8.256 -9.172 1.00 59.59 258 GLY A O 1
ATOM 2066 N N . THR A 1 259 ? 21.230 9.370 -8.872 1.00 58.75 259 THR A N 1
ATOM 2067 C CA . THR A 1 259 ? 20.907 9.489 -10.304 1.00 58.75 259 THR A CA 1
ATOM 2068 C C . THR A 1 259 ? 21.889 10.377 -11.068 1.00 58.75 259 THR A C 1
ATOM 2070 O O . THR A 1 259 ? 22.137 10.117 -12.236 1.00 58.75 259 THR A O 1
ATOM 2073 N N . THR A 1 260 ? 22.523 11.366 -10.423 1.00 56.06 260 THR A N 1
ATOM 2074 C CA . THR A 1 260 ? 23.574 12.186 -11.070 1.00 56.06 260 THR A CA 1
ATOM 2075 C C . THR A 1 260 ? 24.904 11.458 -11.289 1.00 56.06 260 THR A C 1
ATOM 2077 O O . THR A 1 260 ? 25.757 11.963 -12.013 1.00 56.06 260 THR A O 1
ATOM 2080 N N . LYS A 1 261 ? 25.122 10.291 -10.661 1.00 56.31 261 LYS A N 1
ATOM 2081 C CA . LYS A 1 261 ? 26.357 9.508 -10.853 1.00 56.31 261 LYS A CA 1
ATOM 2082 C C . LYS A 1 261 ? 26.346 8.675 -12.131 1.00 56.31 261 LYS A C 1
ATOM 2084 O O . LYS A 1 261 ? 27.419 8.323 -12.615 1.00 56.31 261 LYS A O 1
ATOM 2089 N N . VAL A 1 262 ? 25.168 8.351 -12.663 1.00 59.09 262 VAL A N 1
ATOM 2090 C CA . VAL A 1 262 ? 25.067 7.696 -13.966 1.00 59.09 262 VAL A CA 1
ATOM 2091 C C . VAL A 1 262 ? 25.218 8.781 -15.026 1.00 59.09 262 VAL A C 1
ATOM 2093 O O . VAL A 1 262 ? 24.413 9.709 -15.085 1.00 59.09 262 VAL A O 1
ATOM 2096 N N . LYS A 1 263 ? 26.300 8.710 -15.808 1.00 63.22 263 LYS A N 1
ATOM 2097 C CA . LYS A 1 263 ? 26.582 9.667 -16.883 1.00 63.22 263 LYS A CA 1
ATOM 2098 C C . LYS A 1 263 ? 25.632 9.409 -18.053 1.00 63.22 263 LYS A C 1
ATOM 2100 O O . LYS A 1 263 ? 25.994 8.710 -18.991 1.00 63.22 263 LYS A O 1
ATOM 2105 N N . TYR A 1 264 ? 24.425 9.947 -17.964 1.00 71.69 264 TYR A N 1
ATOM 2106 C CA . TYR A 1 264 ? 23.539 10.095 -19.112 1.00 71.69 264 TYR A CA 1
ATOM 2107 C C . TYR A 1 264 ? 23.807 11.433 -19.790 1.00 71.69 264 TYR A C 1
ATOM 2109 O O . TYR A 1 264 ? 24.166 12.406 -19.117 1.00 71.69 264 TYR A O 1
ATOM 2117 N N . ALA A 1 265 ? 23.617 11.486 -21.103 1.00 76.75 265 ALA A N 1
ATOM 2118 C CA . ALA A 1 265 ? 23.675 12.727 -21.846 1.00 76.75 265 ALA A CA 1
ATOM 2119 C C . ALA A 1 265 ? 22.636 13.711 -21.295 1.00 76.75 265 ALA A C 1
ATOM 2121 O O . ALA A 1 265 ? 21.489 13.375 -20.995 1.00 76.75 265 ALA A O 1
ATOM 2122 N N . THR A 1 266 ? 23.018 14.971 -21.172 1.00 82.62 266 THR A N 1
ATOM 2123 C CA . THR A 1 266 ? 22.065 16.038 -20.883 1.00 82.62 266 THR A CA 1
ATOM 2124 C C . THR A 1 266 ? 21.183 16.321 -22.104 1.00 82.62 266 THR A C 1
ATOM 2126 O O . THR A 1 266 ? 21.513 16.000 -23.249 1.00 82.62 266 THR A O 1
ATOM 2129 N N . MET A 1 267 ? 20.052 17.005 -21.896 1.00 82.00 267 MET A N 1
ATOM 2130 C CA . MET A 1 267 ? 19.214 17.480 -23.011 1.00 82.00 267 MET A CA 1
ATOM 2131 C C . MET A 1 267 ? 19.958 18.446 -23.950 1.00 82.00 267 MET A C 1
ATOM 2133 O O . MET A 1 267 ? 19.549 18.613 -25.096 1.00 82.00 267 MET A O 1
ATOM 2137 N N . ASN A 1 268 ? 21.021 19.110 -23.479 1.00 86.56 268 ASN A N 1
ATOM 2138 C CA . ASN A 1 268 ? 21.838 19.968 -24.333 1.00 86.56 268 ASN A CA 1
ATOM 2139 C C . ASN A 1 268 ? 22.848 19.148 -25.146 1.00 86.56 268 ASN A C 1
ATOM 2141 O O . ASN A 1 268 ? 22.882 19.280 -26.365 1.00 86.56 268 ASN A O 1
ATOM 2145 N N . GLU A 1 269 ? 23.584 18.240 -24.497 1.00 87.56 269 GLU A N 1
ATOM 2146 C CA . GLU A 1 269 ? 24.533 17.338 -25.171 1.00 87.56 269 GLU A CA 1
ATOM 2147 C C . GLU A 1 269 ? 23.833 16.471 -26.225 1.00 87.56 269 GLU A C 1
ATOM 2149 O O . GLU A 1 269 ? 24.294 16.376 -27.356 1.00 87.56 269 GLU A O 1
ATOM 2154 N N . SER A 1 270 ? 22.661 15.914 -25.912 1.00 86.50 270 SER A N 1
ATOM 2155 C CA . SER A 1 270 ? 21.866 15.139 -26.879 1.00 86.50 270 SER A CA 1
ATOM 2156 C C . SER A 1 270 ? 21.428 15.959 -28.100 1.00 86.50 270 SER A C 1
ATOM 2158 O O . SER A 1 270 ? 21.433 15.446 -29.219 1.00 86.50 270 SER A O 1
ATOM 2160 N N . ARG A 1 271 ? 21.104 17.251 -27.935 1.00 86.94 271 ARG A N 1
ATOM 2161 C CA . ARG A 1 271 ? 20.802 18.156 -29.062 1.00 86.94 271 ARG A CA 1
ATOM 2162 C C . ARG A 1 271 ? 22.038 18.499 -29.884 1.00 86.94 271 ARG A C 1
ATOM 2164 O O . ARG A 1 271 ? 21.925 18.673 -31.096 1.00 86.94 271 ARG A O 1
ATOM 2171 N N . GLU A 1 272 ? 23.197 18.632 -29.249 1.00 89.06 272 GLU A N 1
ATOM 2172 C CA . GLU A 1 272 ? 24.465 18.848 -29.949 1.00 89.06 272 GLU A CA 1
ATOM 2173 C C . GLU A 1 272 ? 24.850 17.620 -30.774 1.00 89.06 272 GLU A C 1
ATOM 2175 O O . GLU A 1 272 ? 25.148 17.763 -31.960 1.00 89.06 272 GLU A O 1
ATOM 2180 N N . VAL A 1 273 ? 24.725 16.422 -30.196 1.00 87.56 273 VAL A N 1
ATOM 2181 C CA . VAL A 1 273 ? 24.923 15.149 -30.901 1.00 87.56 273 VAL A CA 1
ATOM 2182 C C . VAL A 1 273 ? 23.948 15.022 -32.073 1.00 87.56 273 VAL A C 1
ATOM 2184 O O . VAL A 1 273 ? 24.385 14.742 -33.184 1.00 87.56 273 VAL A O 1
ATOM 2187 N N . LEU A 1 274 ? 22.658 15.323 -31.883 1.00 87.12 274 LEU A N 1
ATOM 2188 C CA . LEU A 1 274 ? 21.670 15.332 -32.970 1.00 87.12 274 LEU A CA 1
ATOM 2189 C C . LEU A 1 274 ? 22.092 16.250 -34.128 1.00 87.12 274 LEU A C 1
ATOM 2191 O O . LEU A 1 274 ? 22.094 15.832 -35.283 1.00 87.12 274 LEU A O 1
ATOM 2195 N N . ARG A 1 275 ? 22.486 17.494 -33.826 1.00 87.38 275 ARG A N 1
ATOM 2196 C CA . ARG A 1 275 ? 22.942 18.462 -34.840 1.00 87.38 275 ARG A CA 1
ATOM 2197 C C . ARG A 1 275 ? 24.211 18.009 -35.552 1.00 87.38 275 ARG A C 1
ATOM 2199 O O . ARG A 1 275 ? 24.414 18.377 -36.706 1.00 87.38 275 ARG A O 1
ATOM 2206 N N . HIS A 1 276 ? 25.084 17.287 -34.859 1.00 86.31 276 HIS A N 1
ATOM 2207 C CA . HIS A 1 276 ? 26.306 16.745 -35.435 1.00 86.31 276 HIS A CA 1
ATOM 2208 C C . HIS A 1 276 ? 25.997 15.585 -36.386 1.00 86.31 276 HIS A C 1
ATOM 2210 O O . HIS A 1 276 ? 26.423 15.619 -37.539 1.00 86.31 276 HIS A O 1
ATOM 2216 N N . LEU A 1 277 ? 25.171 14.631 -35.949 1.00 85.69 277 LEU A N 1
ATOM 2217 C CA . LEU A 1 277 ? 24.770 13.481 -36.758 1.00 85.69 277 LEU A CA 1
ATOM 2218 C C . LEU A 1 277 ? 23.989 13.918 -38.005 1.00 85.69 277 LEU A C 1
ATOM 2220 O O . LEU A 1 277 ? 24.315 13.483 -39.102 1.00 85.69 277 LEU A O 1
ATOM 2224 N N . GLN A 1 278 ? 23.067 14.880 -37.885 1.00 83.25 278 GLN A N 1
ATOM 2225 C CA . GLN A 1 278 ? 22.340 15.450 -39.033 1.00 83.25 278 GLN A CA 1
ATOM 2226 C C . GLN A 1 278 ? 23.244 16.079 -40.105 1.00 83.25 278 GLN A C 1
ATOM 2228 O O . GLN A 1 278 ? 22.822 16.225 -41.249 1.00 83.25 278 GLN A O 1
ATOM 2233 N N . LYS A 1 279 ? 24.461 16.502 -39.743 1.00 82.19 279 LYS A N 1
ATOM 2234 C CA . LYS A 1 279 ? 25.409 17.128 -40.674 1.00 82.19 279 LYS A CA 1
ATOM 2235 C C . LYS A 1 279 ? 26.380 16.140 -41.312 1.00 82.19 279 LYS A C 1
ATOM 2237 O O . LYS A 1 279 ? 26.953 16.481 -42.342 1.00 82.19 279 LYS A O 1
ATOM 2242 N N . GLN A 1 280 ? 26.629 14.994 -40.681 1.00 76.50 280 GLN A N 1
ATOM 2243 C CA . GLN A 1 280 ? 27.739 14.108 -41.049 1.00 76.50 280 GLN A CA 1
ATOM 2244 C C . GLN A 1 280 ? 27.325 12.684 -41.419 1.00 76.50 280 GLN A C 1
ATOM 2246 O O . GLN A 1 280 ? 28.080 12.025 -42.124 1.00 76.50 280 GLN A O 1
ATOM 2251 N N . VAL A 1 281 ? 26.159 12.215 -40.978 1.00 71.12 281 VAL A N 1
ATOM 2252 C CA . VAL A 1 281 ? 25.742 10.818 -41.142 1.00 71.12 281 VAL A CA 1
ATOM 2253 C C . VAL A 1 281 ? 24.940 10.655 -42.429 1.00 71.12 281 VAL A C 1
ATOM 2255 O O . VAL A 1 281 ? 23.988 11.396 -42.685 1.00 71.12 281 VAL A O 1
ATOM 2258 N N . SER A 1 282 ? 25.332 9.684 -43.253 1.00 68.50 282 SER A N 1
ATOM 2259 C CA . SER A 1 282 ? 24.606 9.307 -44.468 1.00 68.50 282 SER A CA 1
ATOM 2260 C C . SER A 1 282 ? 23.383 8.429 -44.148 1.00 68.50 282 SER A C 1
ATOM 2262 O O . SER A 1 282 ? 23.339 7.776 -43.111 1.00 68.50 282 SER A O 1
ATOM 2264 N N . GLN A 1 283 ? 22.378 8.369 -45.036 1.00 67.88 283 GLN A N 1
ATOM 2265 C CA . GLN A 1 283 ? 21.119 7.625 -44.800 1.00 67.88 283 GLN A CA 1
ATOM 2266 C C . GLN A 1 283 ? 21.284 6.112 -44.529 1.00 67.88 283 GLN A C 1
ATOM 2268 O O . GLN A 1 283 ? 20.319 5.467 -44.133 1.00 67.88 283 GLN A O 1
ATOM 2273 N N . ASN A 1 284 ? 22.479 5.546 -44.727 1.00 73.69 284 ASN A N 1
ATOM 2274 C CA . ASN A 1 284 ? 22.726 4.102 -44.676 1.00 73.69 284 ASN A CA 1
ATOM 2275 C C . ASN A 1 284 ? 23.599 3.663 -43.486 1.00 73.69 284 ASN A C 1
ATOM 2277 O O . ASN A 1 284 ? 24.080 2.529 -43.463 1.00 73.69 284 ASN A O 1
ATOM 2281 N N . GLU A 1 285 ? 23.843 4.539 -42.515 1.00 78.44 285 GLU A N 1
ATOM 2282 C CA . GLU A 1 285 ? 24.643 4.221 -41.330 1.00 78.44 285 GLU A CA 1
ATOM 2283 C C . GLU A 1 285 ? 23.778 3.717 -40.170 1.00 78.44 285 GLU A C 1
ATOM 2285 O O . GLU A 1 285 ? 22.705 4.245 -39.881 1.00 78.44 285 GLU A O 1
ATOM 2290 N N . LEU A 1 286 ? 24.264 2.682 -39.477 1.00 79.06 286 LEU A N 1
ATOM 2291 C CA . LEU A 1 286 ? 23.584 2.109 -38.320 1.00 79.06 286 LEU A CA 1
ATOM 2292 C C . LEU A 1 286 ? 23.928 2.900 -37.055 1.00 79.06 286 LEU A C 1
ATOM 2294 O O . LEU A 1 286 ? 25.061 2.860 -36.574 1.00 79.06 286 LEU A O 1
ATOM 2298 N N . LEU A 1 287 ? 22.925 3.553 -36.474 1.00 81.44 287 LEU A N 1
ATOM 2299 C CA . LEU A 1 287 ? 23.052 4.248 -35.200 1.00 81.44 287 LEU A CA 1
ATOM 2300 C C . LEU A 1 287 ? 22.607 3.337 -34.049 1.00 81.44 287 LEU A C 1
ATOM 2302 O O . LEU A 1 287 ? 21.430 3.000 -33.925 1.00 81.44 287 LEU A O 1
ATOM 2306 N N . VAL A 1 288 ? 23.541 2.960 -33.175 1.00 81.19 288 VAL A N 1
ATOM 2307 C CA . VAL A 1 288 ? 23.222 2.206 -31.953 1.00 81.19 288 VAL A CA 1
ATOM 2308 C C . VAL A 1 288 ? 23.058 3.176 -30.790 1.00 81.19 288 VAL A C 1
ATOM 2310 O O . VAL A 1 288 ? 24.013 3.822 -30.361 1.00 81.19 288 VAL A O 1
ATOM 2313 N N . ILE A 1 289 ? 21.836 3.266 -30.271 1.00 81.25 289 ILE A N 1
ATOM 2314 C CA . ILE A 1 289 ? 21.484 4.142 -29.152 1.00 81.25 289 ILE A CA 1
ATOM 2315 C C . ILE A 1 289 ? 21.348 3.291 -27.879 1.00 81.25 289 ILE A C 1
ATOM 2317 O O . ILE A 1 289 ? 20.595 2.313 -27.885 1.00 81.25 289 ILE A O 1
ATOM 2321 N N . PRO A 1 290 ? 22.018 3.652 -26.769 1.00 77.31 290 PRO A N 1
ATOM 2322 C CA . PRO A 1 290 ? 21.803 2.997 -25.484 1.00 77.31 290 PRO A CA 1
ATOM 2323 C C . PRO A 1 290 ? 20.345 3.148 -25.034 1.00 77.31 290 PRO A C 1
ATOM 2325 O O . PRO A 1 290 ? 19.828 4.262 -24.964 1.00 77.31 290 PRO A O 1
ATOM 2328 N N . ILE A 1 291 ? 19.687 2.039 -24.684 1.00 72.31 291 ILE A N 1
ATOM 2329 C CA . ILE A 1 291 ? 18.275 2.042 -24.249 1.00 72.31 291 ILE A CA 1
ATOM 2330 C C . ILE A 1 291 ? 18.074 2.892 -22.988 1.00 72.31 291 ILE A C 1
ATOM 2332 O O . ILE A 1 291 ? 17.025 3.521 -22.828 1.00 72.31 291 ILE A O 1
ATOM 2336 N N . ASP A 1 292 ? 19.084 2.926 -22.123 1.00 71.88 292 ASP A N 1
ATOM 2337 C CA . ASP A 1 292 ? 19.001 3.552 -20.807 1.00 71.88 292 ASP A CA 1
ATOM 2338 C C . ASP A 1 292 ? 19.190 5.082 -20.849 1.00 71.88 292 ASP A C 1
ATOM 2340 O O . ASP A 1 292 ? 18.780 5.775 -19.917 1.00 71.88 292 ASP A O 1
ATOM 2344 N N . ASP A 1 293 ? 19.747 5.640 -21.934 1.00 77.12 293 ASP A N 1
ATOM 2345 C CA . ASP A 1 293 ? 19.935 7.088 -22.091 1.00 77.12 293 ASP A CA 1
ATOM 2346 C C . ASP A 1 293 ? 18.714 7.739 -22.754 1.00 77.12 293 ASP A C 1
ATOM 2348 O O . ASP A 1 293 ? 18.649 7.952 -23.969 1.00 77.12 293 ASP A O 1
ATOM 2352 N N . MET A 1 294 ? 17.711 8.062 -21.933 1.00 77.25 294 MET A N 1
ATOM 2353 C CA . MET A 1 294 ? 16.456 8.646 -22.417 1.00 77.25 294 MET A CA 1
ATOM 2354 C C . MET A 1 294 ? 16.636 10.001 -23.110 1.00 77.25 294 MET A C 1
ATOM 2356 O O . MET A 1 294 ? 15.837 10.332 -23.986 1.00 77.25 294 MET A O 1
ATOM 2360 N N . ALA A 1 295 ? 17.631 10.805 -22.726 1.00 82.12 295 ALA A N 1
ATOM 2361 C CA . ALA A 1 295 ? 17.846 12.120 -23.325 1.00 82.12 295 ALA A CA 1
ATOM 2362 C C . ALA A 1 295 ? 18.420 11.982 -24.737 1.00 82.12 295 ALA A C 1
ATOM 2364 O O . ALA A 1 295 ? 17.898 12.592 -25.674 1.00 82.12 295 ALA A O 1
ATOM 2365 N N . LEU A 1 296 ? 19.440 11.133 -24.898 1.00 84.44 296 LEU A N 1
ATOM 2366 C CA . LEU A 1 296 ? 20.018 10.818 -26.199 1.00 84.44 296 LEU A CA 1
ATOM 2367 C C . LEU A 1 296 ? 18.980 10.146 -27.099 1.00 84.44 296 LEU A C 1
ATOM 2369 O O . LEU A 1 296 ? 18.757 10.590 -28.223 1.00 84.44 296 LEU A O 1
ATOM 2373 N N . ARG A 1 297 ? 18.271 9.142 -26.574 1.00 83.00 297 ARG A N 1
ATOM 2374 C CA . ARG A 1 297 ? 17.215 8.442 -27.303 1.00 83.00 297 ARG A CA 1
ATOM 2375 C C . ARG A 1 297 ? 16.133 9.397 -27.773 1.00 83.00 297 ARG A C 1
ATOM 2377 O O . ARG A 1 297 ? 15.857 9.441 -28.958 1.00 83.00 297 ARG A O 1
ATOM 2384 N N . ARG A 1 298 ? 15.574 10.228 -26.896 1.00 82.62 298 ARG A N 1
ATOM 2385 C CA . ARG A 1 298 ? 14.506 11.160 -27.285 1.00 82.62 298 ARG A CA 1
ATOM 2386 C C . ARG A 1 298 ? 14.933 12.139 -28.381 1.00 82.62 298 ARG A C 1
ATOM 2388 O O . ARG A 1 298 ? 14.097 12.554 -29.177 1.00 82.62 298 ARG A O 1
ATOM 2395 N N . ALA A 1 299 ? 16.199 12.550 -28.393 1.00 82.94 299 ALA A N 1
ATOM 2396 C CA . ALA A 1 299 ? 16.718 13.448 -29.417 1.00 82.94 299 ALA A CA 1
ATOM 2397 C C . ALA A 1 299 ? 16.996 12.729 -30.747 1.00 82.94 299 ALA A C 1
ATOM 2399 O O . ALA A 1 299 ? 16.782 13.328 -31.795 1.00 82.94 299 ALA A O 1
ATOM 2400 N N . LEU A 1 300 ? 17.466 11.479 -30.704 1.00 81.81 300 LEU A N 1
ATOM 2401 C CA . LEU A 1 300 ? 17.958 10.734 -31.869 1.00 81.81 300 LEU A CA 1
ATOM 2402 C C . LEU A 1 300 ? 16.952 9.733 -32.457 1.00 81.81 300 LEU A C 1
ATOM 2404 O O . LEU A 1 300 ? 17.106 9.352 -33.607 1.00 81.81 300 LEU A O 1
ATOM 2408 N N . GLU A 1 301 ? 15.913 9.341 -31.718 1.00 79.81 301 GLU A N 1
ATOM 2409 C CA . GLU A 1 301 ? 14.835 8.445 -32.176 1.00 79.81 301 GLU A CA 1
ATOM 2410 C C . GLU A 1 301 ? 14.135 8.937 -33.460 1.00 79.81 301 GLU A C 1
ATOM 2412 O O . GLU A 1 301 ? 13.790 8.092 -34.272 1.00 79.81 301 GLU A O 1
ATOM 2417 N N . PRO A 1 302 ? 14.000 10.252 -33.745 1.00 75.94 302 PRO A N 1
ATOM 2418 C CA . PRO A 1 302 ? 13.507 10.724 -35.045 1.00 75.94 302 PRO A CA 1
ATOM 2419 C C . PRO A 1 302 ? 14.446 10.491 -36.244 1.00 75.94 302 PRO A C 1
ATOM 2421 O O . PRO A 1 302 ? 14.046 10.782 -37.369 1.00 75.94 302 PRO A O 1
ATOM 2424 N N . LEU A 1 303 ? 15.702 10.082 -36.021 1.00 69.69 303 LEU A N 1
ATOM 2425 C CA . LEU A 1 303 ? 16.674 9.770 -37.078 1.00 69.69 303 LEU A CA 1
ATOM 2426 C C . LEU A 1 303 ? 16.744 8.272 -37.419 1.00 69.69 303 LEU A C 1
ATOM 2428 O O . LEU A 1 303 ? 17.463 7.916 -38.350 1.00 69.69 303 LEU A O 1
ATOM 2432 N N . VAL A 1 304 ? 16.052 7.423 -36.652 1.00 65.50 304 VAL A N 1
ATOM 2433 C CA . VAL A 1 304 ? 15.971 5.961 -36.827 1.00 65.50 304 VAL A CA 1
ATOM 2434 C C . VAL A 1 304 ? 14.648 5.612 -37.497 1.00 65.50 304 VAL A C 1
ATOM 2436 O O . VAL A 1 304 ? 14.663 4.736 -38.386 1.00 65.50 304 VAL A O 1
#

Secondary structure (DSSP, 8-state):
-TTTT-HHHHHHHHT-SSHHHHHHHHHHHHHHHHHHHTT-HHHHHHHHHHHHHHHHHH-GGGGGHHHHHHHHHHHHHHHHHHHHHHHHHHHIIIIIHHHHHHHHHHHHHHHHHTHHHHHHHHHHHHHHHHHSTTT--SS--HHHHHHHHHHHTTTT-GGGHHHHHHHHHHS-HHHHHHHHHHHHHHHHHHHHHT-PPPGGGGGGGHHHHHHHHHHHHHHHHHHHHTTS-HHHHHHHHHHHHHHHHHHHHHHHHHHHHHHTTS-PPPHHHHHHHHHHHHHH--TT------TT-HHHHHHHGGG-

Organism: NCBI:txid408172

Radius of gyration: 24.18 Å; chains: 1; bounding box: 61×43×77 Å

Foldseek 3Di:
DLLLLAPLNVVVVVVPLCLVVLQVLLVQLVVLLVCCVVPNQVSSLVSNLVSLLVNCVSPVLSVLLLVLSLVLSVLLLVVVCVPVPPVSVVSCVPRPVVSSVSSVVSSVVVCVVCVVVVVVVVVVVQVVQVPPPPNRHQFDDPVQVQVLCQNLCPPLGDCLCVQLVQLLVPDDPSVNSSLCSSLVRSVVVCNVVRGDDHSSSNSNCNVVSVVSSVSSLVVVLVVVVVVDDPVVSVVSVVVVCCSSNVSSVVVVVVVVVVVVVPDADDLVRLQVVLVVCVVPPDLPDDDDDDPPRPSNCVSCVVSD

Sequence (304 aa):
LLIIGSYHHLHWAQDGRGYGLTELLALTSVLGITLLLDKKPNKGALVLIFSGFALCLTLPSNTYFLPGCGIATFVVLWRLKKTEGPVFWFLLGKKILPPFLLLMVLTAGYFFMIYDDLVRGIETYKNFLNQAEFGGSTAVTLSQFHEIIRGLARPWGLWFYIPVLYGLWTLNKTQRVFFLILLGTPALVIVLSGMMGPPRAYIYMFPFLILLAALGIDRGIGFLSRFASHYFKKILLAILCLVFLIPSVLNHFQNYRGTTKVKYATMNESREVLRHLQKQVSQNELLVIPIDDMALRRALEPLV

pLDDT: mean 82.5, std 10.52, range [45.66, 96.06]